Protein AF-A0AAV0TS09-F1 (afdb_monomer_lite)

Radius of gyration: 18.44 Å; chains: 1; bounding box: 35×31×62 Å

Foldseek 3Di:
DPPPQDDADFQFWWFFQAPQQKTFIWTFHDDPDPQKTWIDTDAPDDVRIDIDGSPDPRIGHPPPFKWWAWKFFDDPPAAGATWIWIDIHGRDPSSVVVVVVDQWTKIFRQLDPDPVPTDIDIGGPVRIGHCPPVVVVSVVRRVVVVVVVDDPVVVVSRVNSVVSVVVPPRPPPPDPPDPPDPDDDD

Secondary structure (DSSP, 8-state):
----PPP--TT-EEEEE-TTSBEEEEEEEE--SSSEEEEEETTT-GGG-EEEETT-TTEEETTSSEEEEEEEEE-SSS-EEEEEEEEE-BSSHHHHHHHHH--EEEEE---SSSGGGS-EEEEEGGGEEETTTTHHHHHHHHHHHHHHS--HHHHHHHHHHHHHHHH--S----SSSS-S------

pLDDT: mean 84.69, std 17.87, range [30.27, 98.31]

Sequence (186 aa):
MNVEVPALYVGDWLDVIDSDGIWNVAQVLKLPTAETVIITYDCWGDAYNEELRRDSDRIAPYHTHTWAVKCWAKMATWPWWPALLTIRSPGTSIGAQNLRLEENLLVDFLDKAEFPKRFRCWVKKSNIVPYQSDKVTKIRQTKSKMKRYQGDARSKQLAFAIELLTICDGQEKFSQVCTRDFTGAV

InterPro domains:
  IPR000313 PWWP domain [PF00855] (71-148)
  IPR000313 PWWP domain [PS50812] (72-134)

Organism: NCBI:txid86335

Structure (mmCIF, N/CA/C/O backbone):
data_AF-A0AAV0TS09-F1
#
_entry.id   AF-A0AAV0TS09-F1
#
loop_
_atom_site.group_PDB
_atom_site.id
_atom_site.type_symbol
_atom_site.label_atom_id
_atom_site.label_alt_id
_atom_site.label_comp_id
_atom_site.label_asym_id
_atom_site.label_entity_id
_atom_site.label_seq_id
_atom_site.pdbx_PDB_ins_code
_atom_site.Cartn_x
_atom_site.Cartn_y
_atom_site.Cartn_z
_atom_site.occupancy
_atom_site.B_iso_or_equiv
_atom_site.auth_seq_id
_atom_site.auth_comp_id
_atom_site.auth_asym_id
_atom_site.auth_atom_id
_atom_site.pdbx_PDB_model_num
ATOM 1 N N . MET A 1 1 ? -8.818 -0.820 33.669 1.00 37.66 1 MET A N 1
ATOM 2 C CA . MET A 1 1 ? -7.496 -0.379 33.185 1.00 37.66 1 MET A CA 1
ATOM 3 C C . MET A 1 1 ? -7.765 0.584 32.046 1.00 37.66 1 MET A C 1
ATOM 5 O O . MET A 1 1 ? -8.387 0.162 31.082 1.00 37.66 1 MET A O 1
ATOM 9 N N . ASN A 1 2 ? -7.427 1.867 32.198 1.00 42.75 2 ASN A N 1
ATOM 10 C CA . ASN A 1 2 ? -7.501 2.811 31.083 1.00 42.75 2 ASN A CA 1
ATOM 11 C C . ASN A 1 2 ? -6.361 2.449 30.136 1.00 42.75 2 ASN A C 1
ATOM 13 O O . ASN A 1 2 ? -5.203 2.684 30.468 1.00 42.75 2 ASN A O 1
ATOM 17 N N . VAL A 1 3 ? -6.683 1.802 29.019 1.00 52.47 3 VAL A N 1
ATOM 18 C CA . VAL A 1 3 ? -5.730 1.642 27.923 1.00 52.47 3 VAL A CA 1
ATOM 19 C C . VAL A 1 3 ? -5.514 3.047 27.377 1.00 52.47 3 VAL A C 1
ATOM 21 O O . VAL A 1 3 ? -6.452 3.674 26.886 1.00 52.47 3 VAL A O 1
ATOM 24 N N . GLU A 1 4 ? -4.321 3.589 27.584 1.00 57.50 4 GLU A N 1
ATOM 25 C CA . GLU A 1 4 ? -3.968 4.915 27.102 1.00 57.50 4 GLU A CA 1
ATOM 26 C C . GLU A 1 4 ? -3.988 4.872 25.570 1.00 57.50 4 GLU A C 1
ATOM 28 O O . GLU A 1 4 ? -3.217 4.148 24.941 1.00 57.50 4 GLU A O 1
ATOM 33 N N . VAL A 1 5 ? -4.956 5.567 24.971 1.00 62.25 5 VAL A N 1
ATOM 34 C CA . VAL A 1 5 ? -5.120 5.613 23.517 1.00 62.25 5 VAL A CA 1
ATOM 35 C C . VAL A 1 5 ? -3.879 6.289 22.926 1.00 62.25 5 VAL A C 1
ATOM 37 O O . VAL A 1 5 ? -3.576 7.414 23.339 1.00 62.25 5 VAL A O 1
ATOM 40 N N . PRO A 1 6 ? -3.165 5.663 21.969 1.00 66.81 6 PRO A N 1
ATOM 41 C CA . PRO A 1 6 ? -1.963 6.248 21.391 1.00 66.81 6 PRO A CA 1
ATOM 42 C C . PRO A 1 6 ? -2.214 7.672 20.884 1.00 66.81 6 PRO A C 1
ATOM 44 O O . PRO A 1 6 ? -3.237 7.965 20.248 1.00 66.81 6 PRO A O 1
ATOM 47 N N . ALA A 1 7 ? -1.285 8.581 21.180 1.00 84.50 7 ALA A N 1
ATOM 48 C CA . ALA A 1 7 ? -1.328 9.930 20.636 1.00 84.50 7 ALA A CA 1
ATOM 49 C C . ALA A 1 7 ? -1.199 9.854 19.106 1.00 84.50 7 ALA A C 1
ATOM 51 O O . ALA A 1 7 ? -0.218 9.320 18.601 1.00 84.50 7 ALA A O 1
ATOM 52 N N . LEU A 1 8 ? -2.203 10.369 18.395 1.00 91.44 8 LEU A N 1
ATOM 53 C CA . LEU A 1 8 ? -2.221 10.472 16.938 1.00 91.44 8 LEU A CA 1
ATOM 54 C C . LEU A 1 8 ? -2.087 11.941 16.546 1.00 91.44 8 LEU A C 1
ATOM 56 O O . LEU A 1 8 ? -2.654 12.814 17.209 1.00 91.44 8 LEU A O 1
ATOM 60 N N . TYR A 1 9 ? -1.401 12.194 15.440 1.00 94.38 9 TYR A N 1
ATOM 61 C CA . TYR A 1 9 ? -1.236 13.499 14.818 1.00 94.38 9 TYR A CA 1
ATOM 62 C C . TYR A 1 9 ? -1.657 13.449 13.353 1.00 94.38 9 TYR A C 1
ATOM 64 O O . TYR A 1 9 ? -1.579 12.419 12.687 1.00 94.38 9 TYR A O 1
ATOM 72 N N . VAL A 1 10 ? -2.101 14.591 12.827 1.00 95.94 10 VAL A N 1
ATOM 73 C CA . VAL A 1 10 ? -2.382 14.721 11.393 1.00 95.94 10 VAL A CA 1
ATOM 74 C C . VAL A 1 10 ? -1.114 14.428 10.595 1.00 95.94 10 VAL A C 1
ATOM 76 O O . VAL A 1 10 ? -0.069 15.027 10.843 1.00 95.94 10 VAL A O 1
ATOM 79 N N . GLY A 1 11 ? -1.229 13.526 9.622 1.00 94.25 11 GLY A N 1
ATOM 80 C CA . GLY A 1 11 ? -0.117 13.042 8.811 1.00 94.25 11 GLY A CA 1
ATOM 81 C C . GLY A 1 11 ? 0.509 11.731 9.296 1.00 94.25 11 GLY A C 1
ATOM 82 O O . GLY A 1 11 ? 1.319 11.168 8.555 1.00 94.25 11 GLY A O 1
ATOM 83 N N . ASP A 1 12 ? 0.130 11.218 10.469 1.00 93.62 12 ASP A N 1
ATOM 84 C CA . ASP A 1 12 ? 0.606 9.917 10.941 1.00 93.62 12 ASP A CA 1
ATOM 85 C C . ASP A 1 12 ? 0.104 8.794 10.036 1.00 93.62 12 ASP A C 1
ATOM 87 O O . ASP A 1 12 ? -1.053 8.785 9.615 1.00 93.62 12 ASP A O 1
ATOM 91 N N . TRP A 1 13 ? 0.983 7.839 9.748 1.00 94.75 13 TRP A N 1
ATOM 92 C CA . TRP A 1 13 ? 0.625 6.620 9.032 1.00 94.75 13 TRP A CA 1
ATOM 93 C C . TRP A 1 13 ? 0.134 5.567 10.016 1.00 94.75 13 TRP A C 1
ATOM 95 O O . TRP A 1 13 ? 0.635 5.477 11.138 1.00 94.75 13 TRP A O 1
ATOM 105 N N . LEU A 1 14 ? -0.828 4.760 9.579 1.00 96.00 14 LEU A N 1
ATOM 106 C CA . LEU A 1 14 ? -1.482 3.717 10.361 1.00 96.00 14 LEU A CA 1
ATOM 107 C C . LEU A 1 14 ? -1.757 2.498 9.482 1.00 96.00 14 LEU A C 1
ATOM 109 O O . LEU A 1 14 ? -1.855 2.613 8.258 1.00 96.00 14 LEU A O 1
ATOM 113 N N . ASP A 1 15 ? -1.950 1.353 10.129 1.00 97.25 15 ASP A N 1
ATOM 114 C CA . ASP A 1 15 ? -2.635 0.221 9.517 1.00 97.25 15 ASP A CA 1
ATOM 115 C C . ASP A 1 15 ? -4.092 0.229 9.991 1.00 97.25 15 ASP A C 1
ATOM 117 O O . ASP A 1 15 ? -4.355 0.336 11.190 1.00 97.25 15 ASP A O 1
ATOM 121 N N . VAL A 1 16 ? -5.042 0.151 9.057 1.00 98.31 16 VAL A N 1
ATOM 122 C CA . VAL A 1 16 ? -6.481 0.231 9.346 1.00 98.31 16 VAL A CA 1
ATOM 123 C C . VAL A 1 16 ? -7.252 -0.878 8.629 1.00 98.31 16 VAL A C 1
ATOM 125 O O . VAL A 1 16 ? -7.075 -1.075 7.427 1.00 98.31 16 VAL A O 1
ATOM 128 N N . ILE A 1 17 ? -8.108 -1.605 9.354 1.00 98.25 17 ILE A N 1
ATOM 129 C CA . ILE A 1 17 ? -9.037 -2.583 8.763 1.00 98.25 17 ILE A CA 1
ATOM 130 C C . ILE A 1 17 ? -10.146 -1.843 8.009 1.00 98.25 17 ILE A C 1
ATOM 132 O O . ILE A 1 17 ? -10.838 -1.034 8.622 1.00 98.25 17 ILE A O 1
ATOM 136 N N . ASP A 1 18 ? -10.369 -2.163 6.734 1.00 97.38 18 ASP A N 1
ATOM 137 C CA . ASP A 1 18 ? -11.499 -1.659 5.934 1.00 97.38 18 ASP A CA 1
ATOM 138 C C . ASP A 1 18 ? -12.815 -2.433 6.180 1.00 97.38 18 ASP A C 1
ATOM 140 O O . ASP A 1 18 ? -12.877 -3.381 6.967 1.00 97.38 18 ASP A O 1
ATOM 144 N N . SER A 1 19 ? -13.894 -2.054 5.489 1.00 95.62 19 SER A N 1
ATOM 145 C CA . SER A 1 19 ? -15.185 -2.756 5.580 1.00 95.62 19 SER A CA 1
ATOM 146 C C . SER A 1 19 ? -15.148 -4.201 5.070 1.00 95.62 19 SER A C 1
ATOM 148 O O . SER A 1 19 ? -16.010 -4.997 5.438 1.00 95.62 19 SER A O 1
ATOM 150 N N . ASP A 1 20 ? -14.154 -4.549 4.252 1.00 96.56 20 ASP A N 1
ATOM 151 C CA . ASP A 1 20 ? -13.951 -5.899 3.727 1.00 96.56 20 ASP A CA 1
ATOM 152 C C . ASP A 1 20 ? -13.131 -6.776 4.681 1.00 96.56 20 ASP A C 1
ATOM 154 O O . ASP A 1 20 ? -12.937 -7.966 4.417 1.00 96.56 20 ASP A O 1
ATOM 158 N N . GLY A 1 21 ? -12.686 -6.226 5.815 1.00 97.56 21 GLY A N 1
ATOM 159 C CA . GLY A 1 21 ? -11.935 -6.935 6.841 1.00 97.56 21 GLY A CA 1
ATOM 160 C C . GLY A 1 21 ? -10.445 -7.074 6.530 1.00 97.56 21 GLY A C 1
ATOM 161 O O . GLY A 1 21 ? -9.805 -7.986 7.062 1.00 97.56 21 GLY A O 1
ATOM 162 N N . ILE A 1 22 ? -9.889 -6.233 5.657 1.00 98.19 22 ILE A N 1
ATOM 163 C CA . ILE A 1 22 ? -8.486 -6.274 5.226 1.00 98.19 22 ILE A CA 1
ATOM 164 C C . ILE A 1 22 ? -7.720 -5.117 5.870 1.00 98.19 22 ILE A C 1
ATOM 166 O O . ILE A 1 22 ? -8.198 -3.987 5.886 1.00 98.19 22 ILE A O 1
ATOM 170 N N . TRP A 1 23 ? -6.513 -5.382 6.377 1.00 98.31 23 TRP A N 1
ATOM 171 C CA . TRP A 1 23 ? -5.619 -4.323 6.844 1.00 98.31 23 TRP A CA 1
ATOM 172 C C . TRP A 1 23 ? -5.031 -3.544 5.669 1.00 98.31 23 TRP A C 1
ATOM 174 O O . TRP A 1 23 ? -4.424 -4.121 4.764 1.00 98.31 23 TRP A O 1
ATOM 184 N N . ASN A 1 24 ? -5.159 -2.224 5.711 1.00 98.06 24 ASN A N 1
ATOM 185 C CA . ASN A 1 24 ? -4.675 -1.306 4.692 1.00 98.06 24 ASN A CA 1
ATOM 186 C C . ASN A 1 24 ? -3.803 -0.219 5.302 1.00 98.06 24 ASN A C 1
ATOM 188 O O . ASN A 1 24 ? -3.982 0.162 6.453 1.00 98.06 24 ASN A O 1
ATOM 192 N N . VAL A 1 25 ? -2.903 0.323 4.488 1.00 96.31 25 VAL A N 1
ATOM 193 C CA . VAL A 1 25 ? -2.173 1.534 4.848 1.00 96.31 25 VAL A CA 1
ATOM 194 C C . VAL A 1 25 ? -3.137 2.717 4.789 1.00 96.31 25 VAL A C 1
ATOM 196 O O . VAL A 1 25 ? -3.845 2.897 3.793 1.00 96.31 25 VAL A O 1
ATOM 199 N N . ALA A 1 26 ? -3.140 3.538 5.831 1.00 97.12 26 ALA A N 1
ATOM 200 C CA . ALA A 1 26 ? -3.906 4.772 5.894 1.00 97.12 26 ALA A CA 1
ATOM 201 C C . ALA A 1 26 ? -3.085 5.899 6.528 1.00 97.12 26 ALA A C 1
ATOM 203 O O . ALA A 1 26 ? -2.070 5.658 7.183 1.00 97.12 26 ALA A O 1
ATOM 204 N N . GLN A 1 27 ? -3.539 7.134 6.345 1.00 96.50 27 GLN A N 1
ATOM 205 C CA . GLN A 1 27 ? -2.961 8.310 6.982 1.00 96.50 27 GLN A CA 1
ATOM 206 C C . GLN A 1 27 ? -4.025 9.067 7.774 1.00 96.50 27 GLN A C 1
ATOM 208 O O . GLN A 1 27 ? -5.161 9.218 7.319 1.00 96.50 27 GLN A O 1
ATOM 213 N N . VAL A 1 28 ? -3.656 9.576 8.948 1.00 97.56 28 VAL A N 1
ATOM 214 C CA . VAL A 1 28 ? -4.493 10.482 9.734 1.00 97.56 28 VAL A CA 1
ATOM 215 C C . VAL A 1 28 ? -4.700 11.767 8.944 1.00 97.56 28 VAL A C 1
ATOM 217 O O . VAL A 1 28 ? -3.780 12.563 8.757 1.00 97.56 28 VAL A O 1
ATOM 220 N N . LEU A 1 29 ? -5.935 11.986 8.509 1.00 97.75 29 LEU A N 1
ATOM 221 C CA . LEU A 1 29 ? -6.334 13.172 7.768 1.00 97.75 29 LEU A CA 1
ATOM 222 C C . LEU A 1 29 ? -6.713 14.307 8.723 1.00 97.75 29 L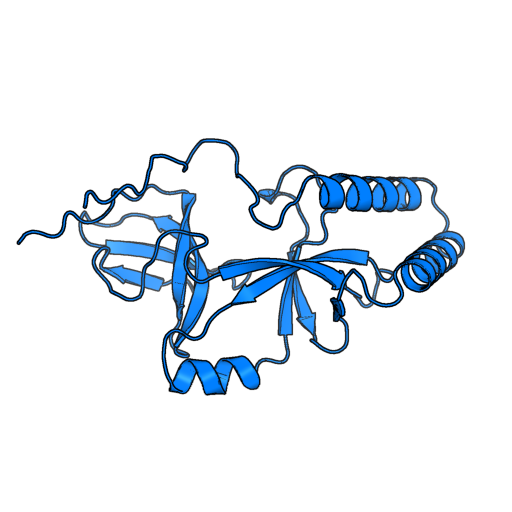EU A C 1
ATOM 224 O O . LEU A 1 29 ? -6.288 15.446 8.531 1.00 97.75 29 LEU A O 1
ATOM 228 N N . LYS A 1 30 ? -7.531 14.014 9.744 1.00 97.88 30 LYS A N 1
ATOM 229 C CA . LYS A 1 30 ? -8.018 14.987 10.739 1.00 97.88 30 LYS A CA 1
ATOM 230 C C . LYS A 1 30 ? -8.284 14.318 12.086 1.00 97.88 30 LYS A C 1
ATOM 232 O O . LYS A 1 30 ? -8.534 13.120 12.155 1.00 97.88 30 LYS A O 1
ATOM 237 N N . LEU A 1 31 ? -8.310 15.130 13.138 1.00 96.62 31 LEU A N 1
ATOM 238 C CA . LEU A 1 31 ? -8.681 14.739 14.501 1.00 96.62 31 LEU A CA 1
ATOM 239 C C . LEU A 1 31 ? -9.847 15.632 14.955 1.00 96.62 31 LEU A C 1
ATOM 241 O O . LEU A 1 31 ? -9.599 16.708 15.503 1.00 96.62 31 LEU A O 1
ATOM 245 N N . PRO A 1 32 ? -11.106 15.273 14.635 1.00 95.12 32 PRO A N 1
ATOM 246 C CA . PRO A 1 32 ? -12.263 16.121 14.927 1.00 95.12 32 PRO A CA 1
ATOM 247 C C . PRO A 1 32 ? -12.512 16.290 16.429 1.00 95.12 32 PRO A C 1
ATOM 249 O O . PRO A 1 32 ? -12.843 17.387 16.876 1.00 95.12 32 PRO A O 1
ATOM 252 N N . THR A 1 33 ? -12.338 15.212 17.200 1.00 93.69 33 THR A N 1
ATOM 253 C CA . THR A 1 33 ? -12.459 15.202 18.665 1.00 93.69 33 THR A CA 1
ATOM 254 C C . THR A 1 33 ? -11.271 14.482 19.306 1.00 93.69 33 THR A C 1
ATOM 256 O O . THR A 1 33 ? -10.396 13.956 18.617 1.00 93.69 33 THR A O 1
ATOM 259 N N . ALA A 1 34 ? -11.224 14.443 20.641 1.00 90.06 34 ALA A N 1
ATOM 260 C CA . ALA A 1 34 ? -10.184 13.709 21.356 1.00 90.06 34 ALA A CA 1
ATOM 261 C C . ALA A 1 34 ? -10.304 12.181 21.177 1.00 90.06 34 ALA A C 1
ATOM 263 O O . ALA A 1 34 ? -9.304 11.480 21.318 1.00 90.06 34 ALA A O 1
ATOM 264 N N . GLU A 1 35 ? -11.487 11.679 20.820 1.00 93.19 35 GLU A N 1
ATOM 265 C CA . GLU A 1 35 ? -11.845 10.259 20.719 1.00 93.19 35 GLU A CA 1
ATOM 266 C C . GLU A 1 35 ? -11.961 9.759 19.276 1.00 93.19 35 GLU A C 1
ATOM 268 O O . GLU A 1 35 ? -12.010 8.549 19.061 1.00 93.19 35 GLU A O 1
ATOM 273 N N . THR A 1 36 ? -12.020 10.656 18.291 1.00 95.94 36 THR A N 1
ATOM 274 C CA . THR A 1 36 ? -12.260 10.314 16.882 1.00 95.94 36 THR A CA 1
ATOM 275 C C . THR A 1 36 ? -11.090 10.707 15.992 1.00 95.94 36 THR A C 1
ATOM 277 O O . THR A 1 36 ? -10.330 11.634 16.276 1.00 95.94 36 THR A O 1
ATOM 280 N N . VAL A 1 37 ? -10.932 9.974 14.897 1.00 97.44 37 VAL A N 1
ATOM 281 C CA . VAL A 1 37 ? -9.933 10.228 13.866 1.00 97.44 37 VAL A CA 1
ATOM 282 C C . VAL A 1 37 ? -10.565 10.025 12.501 1.00 97.44 37 VAL A C 1
ATOM 284 O O . VAL A 1 37 ? -11.266 9.044 12.282 1.00 97.44 37 VAL A O 1
ATOM 287 N N . ILE A 1 38 ? -10.307 10.948 11.580 1.00 98.25 38 ILE A N 1
ATOM 288 C CA . ILE A 1 38 ? -10.624 10.759 10.166 1.00 98.25 38 ILE A CA 1
ATOM 289 C C . ILE A 1 38 ? -9.346 10.310 9.479 1.00 98.25 38 ILE A C 1
ATOM 291 O O . ILE A 1 38 ? -8.333 11.012 9.550 1.00 98.25 38 ILE A O 1
ATOM 295 N N . ILE A 1 39 ? -9.402 9.167 8.806 1.00 98.31 39 ILE A N 1
ATOM 296 C CA . ILE A 1 39 ? -8.297 8.619 8.022 1.00 98.31 39 ILE A CA 1
ATOM 297 C C . ILE A 1 39 ? -8.580 8.722 6.526 1.00 98.31 39 ILE A C 1
ATOM 299 O O . ILE A 1 39 ? -9.725 8.864 6.094 1.00 98.31 39 ILE A O 1
ATOM 303 N N . THR A 1 40 ? -7.516 8.646 5.736 1.00 98.06 40 THR A N 1
ATOM 304 C CA . THR A 1 40 ? -7.579 8.433 4.291 1.00 98.06 40 THR A CA 1
ATOM 305 C C . THR A 1 40 ? -6.767 7.195 3.931 1.00 98.06 40 THR A C 1
ATOM 307 O O . THR A 1 40 ? -5.623 7.056 4.370 1.00 98.06 40 THR A O 1
ATOM 310 N N . TYR A 1 41 ? -7.364 6.266 3.183 1.00 97.56 41 TYR A N 1
ATOM 311 C CA . TYR A 1 41 ? -6.673 5.056 2.739 1.00 97.56 41 TYR A CA 1
ATOM 312 C C . TYR A 1 41 ? -5.712 5.366 1.591 1.00 97.56 41 TYR A C 1
ATOM 314 O O . TYR A 1 41 ? -6.025 6.103 0.648 1.00 97.56 41 TYR A O 1
ATOM 322 N N . ASP A 1 42 ? -4.532 4.761 1.651 1.00 95.06 42 ASP A N 1
ATOM 323 C CA . ASP A 1 42 ? -3.433 5.075 0.752 1.00 95.06 42 ASP A CA 1
ATOM 324 C C . ASP A 1 42 ? -3.744 4.730 -0.711 1.00 95.06 42 ASP A C 1
ATOM 326 O O . ASP A 1 42 ? -3.855 3.562 -1.080 1.00 95.06 42 ASP A O 1
ATOM 330 N N . CYS A 1 43 ? -3.863 5.755 -1.561 1.00 94.88 43 CYS A N 1
ATOM 331 C CA . CYS A 1 43 ? -4.233 5.640 -2.978 1.00 94.88 43 CYS A CA 1
ATOM 332 C C . CYS A 1 43 ? -5.668 5.132 -3.257 1.00 94.88 43 CYS A C 1
ATOM 334 O O . CYS A 1 43 ? -5.909 4.587 -4.337 1.00 94.88 43 CYS A O 1
ATOM 336 N N . TRP A 1 44 ? -6.626 5.320 -2.340 1.00 95.06 44 TRP A N 1
ATOM 337 C CA . TRP A 1 44 ? -8.051 4.996 -2.578 1.00 95.06 44 TRP A CA 1
ATOM 338 C C . TRP A 1 44 ? -8.859 6.220 -3.032 1.00 95.06 44 TRP A C 1
ATOM 340 O O . TRP A 1 44 ? -9.846 6.087 -3.754 1.00 95.06 44 TRP A O 1
ATOM 350 N N . GLY A 1 45 ? -8.398 7.421 -2.673 1.00 93.75 45 GLY A N 1
ATOM 351 C CA . GLY A 1 45 ? -9.093 8.680 -2.929 1.00 93.75 45 GLY A CA 1
ATOM 352 C C . GLY A 1 45 ? -10.123 9.018 -1.848 1.00 93.75 45 GLY A C 1
ATOM 353 O O . GLY A 1 45 ? -10.537 8.169 -1.061 1.00 93.75 45 GLY A O 1
ATOM 354 N N . ASP A 1 46 ? -10.554 10.279 -1.831 1.00 96.00 46 ASP A N 1
ATOM 355 C CA . ASP A 1 46 ? -11.272 10.859 -0.686 1.00 96.00 46 ASP A CA 1
ATOM 356 C C . ASP A 1 46 ? -12.664 10.266 -0.425 1.00 96.00 46 ASP A C 1
ATOM 358 O O . ASP A 1 46 ? -13.194 10.397 0.676 1.00 96.00 46 ASP A O 1
ATOM 362 N N . ALA A 1 47 ? -13.260 9.597 -1.417 1.00 96.81 47 ALA A N 1
ATOM 363 C CA . ALA A 1 47 ? -14.561 8.941 -1.276 1.00 96.81 47 ALA A CA 1
ATOM 364 C C . ALA A 1 47 ? -14.552 7.787 -0.256 1.00 96.81 47 ALA A C 1
ATOM 366 O O . ALA A 1 47 ? -15.617 7.377 0.198 1.00 96.81 47 ALA A O 1
ATOM 367 N N . TYR A 1 48 ? -13.366 7.284 0.099 1.00 96.81 48 TYR A N 1
ATOM 368 C CA . TYR A 1 48 ? -13.171 6.202 1.065 1.00 96.81 48 TYR A CA 1
ATOM 369 C C . TYR A 1 48 ? -12.651 6.697 2.418 1.00 96.81 48 TYR A C 1
ATOM 371 O O . TYR A 1 48 ? -12.280 5.885 3.260 1.00 96.81 48 TYR A O 1
ATOM 379 N N . ASN A 1 49 ? -12.586 8.014 2.636 1.00 98.19 49 ASN A N 1
ATOM 380 C CA . ASN A 1 49 ? -12.209 8.547 3.940 1.00 98.19 49 ASN A CA 1
ATOM 381 C C . ASN A 1 49 ? -13.211 8.081 5.000 1.00 98.19 49 ASN A C 1
ATOM 383 O O . ASN A 1 49 ? -14.420 8.072 4.769 1.00 98.19 49 ASN A O 1
ATOM 387 N N . GLU A 1 50 ? -12.700 7.722 6.171 1.00 97.56 50 GLU A N 1
ATOM 388 C CA . GLU A 1 50 ? -13.495 7.091 7.219 1.00 97.56 50 GLU A CA 1
ATOM 389 C C . GLU A 1 50 ? -13.226 7.756 8.565 1.00 97.56 50 GLU A C 1
ATOM 391 O O . GLU A 1 50 ? -12.081 8.066 8.894 1.00 97.56 50 GLU A O 1
ATOM 396 N N . GLU A 1 51 ? -14.287 7.976 9.341 1.00 97.94 51 GLU A N 1
ATOM 397 C CA . GLU A 1 51 ? -14.190 8.406 10.733 1.00 97.94 51 GLU A CA 1
ATOM 398 C C . GLU A 1 51 ? -14.268 7.186 11.654 1.00 97.94 51 GLU A C 1
ATOM 400 O O . GLU A 1 51 ? -15.225 6.413 11.611 1.00 97.94 51 GLU A O 1
ATOM 405 N N . LEU A 1 52 ? -13.252 7.019 12.495 1.00 97.12 52 LEU A N 1
ATOM 406 C CA . LEU A 1 52 ? -13.111 5.910 13.428 1.00 97.12 52 LEU A CA 1
ATOM 407 C C . LEU A 1 52 ? -12.924 6.433 14.846 1.00 97.12 52 LEU A C 1
ATOM 409 O O . LEU A 1 52 ? -12.394 7.524 15.070 1.00 97.12 52 LEU A O 1
ATOM 413 N N . ARG A 1 53 ? -13.291 5.610 15.829 1.00 95.88 53 ARG A N 1
ATOM 414 C CA . ARG A 1 53 ? -12.832 5.832 17.199 1.00 95.88 53 ARG A CA 1
ATOM 415 C C . ARG A 1 53 ? -11.340 5.535 17.288 1.00 95.88 53 ARG A C 1
ATOM 417 O O . ARG A 1 53 ? -10.876 4.529 16.759 1.00 95.88 53 ARG A O 1
ATOM 424 N N . ARG A 1 54 ? -10.600 6.372 18.009 1.00 93.56 54 ARG A N 1
ATOM 425 C CA . ARG A 1 54 ? -9.151 6.219 18.208 1.00 93.56 54 ARG A CA 1
ATOM 426 C C . ARG A 1 54 ? -8.775 4.976 19.017 1.00 93.56 54 ARG A C 1
ATOM 428 O O . ARG A 1 54 ? -7.647 4.518 18.905 1.00 93.56 54 ARG A O 1
ATOM 435 N N . ASP A 1 55 ? -9.703 4.443 19.810 1.00 91.31 55 ASP A N 1
ATOM 436 C CA . ASP A 1 55 ? -9.557 3.188 20.557 1.00 91.31 55 ASP A CA 1
ATOM 437 C C . ASP A 1 55 ? -10.113 1.964 19.806 1.00 91.31 55 ASP A C 1
ATOM 439 O O . ASP A 1 55 ? -10.245 0.892 20.393 1.00 91.31 55 ASP A O 1
ATOM 443 N N . SER A 1 56 ? -10.463 2.108 18.522 1.00 94.69 56 SER A N 1
ATOM 444 C CA . SER A 1 56 ? -10.948 0.990 17.716 1.00 94.69 56 SER A CA 1
ATOM 445 C C . SER A 1 56 ? -9.851 -0.052 17.506 1.00 94.69 56 SER A C 1
ATOM 447 O O . SER A 1 56 ? -8.732 0.263 17.110 1.00 94.69 56 SER A O 1
ATOM 449 N N . ASP A 1 57 ? -10.231 -1.316 17.660 1.00 94.81 57 ASP A N 1
ATOM 450 C CA . ASP A 1 57 ? -9.463 -2.504 17.278 1.00 94.81 57 ASP A CA 1
ATOM 451 C C . ASP A 1 57 ? -9.129 -2.583 15.777 1.00 94.81 57 ASP A C 1
ATOM 453 O O . ASP A 1 57 ? -8.269 -3.362 15.370 1.00 94.81 57 ASP A O 1
ATOM 457 N N . ARG A 1 58 ? -9.780 -1.758 14.950 1.00 97.00 58 ARG A N 1
ATOM 458 C CA . ARG A 1 58 ? -9.479 -1.601 13.525 1.00 97.00 58 ARG A CA 1
ATOM 459 C C . ARG A 1 58 ? -8.253 -0.742 13.261 1.00 97.00 58 ARG A C 1
ATOM 461 O O . ARG A 1 58 ? -7.872 -0.655 12.102 1.00 97.00 58 ARG A O 1
ATOM 468 N N . ILE A 1 59 ? -7.674 -0.087 14.268 1.00 96.69 59 ILE A N 1
ATOM 469 C CA . ILE A 1 59 ? -6.496 0.771 14.120 1.00 96.69 59 ILE A CA 1
ATOM 470 C C . ILE A 1 59 ? -5.297 0.091 14.771 1.00 96.69 59 ILE A C 1
ATOM 472 O O . ILE A 1 59 ? -5.340 -0.303 15.935 1.00 96.69 59 ILE A O 1
ATOM 476 N N . ALA A 1 60 ? -4.199 0.014 14.030 1.00 95.38 60 ALA A N 1
ATOM 477 C CA . ALA A 1 60 ? -2.916 -0.453 14.522 1.00 95.38 60 ALA A CA 1
ATOM 478 C C . ALA A 1 60 ? -1.797 0.524 14.127 1.00 95.38 60 ALA A C 1
ATOM 480 O O . ALA A 1 60 ? -1.931 1.276 13.152 1.00 95.38 60 ALA A O 1
ATOM 481 N N . PRO A 1 61 ? -0.667 0.514 14.857 1.00 93.88 61 PRO A N 1
ATOM 482 C CA . PRO A 1 61 ? 0.534 1.216 14.428 1.00 93.88 61 PRO A CA 1
ATOM 483 C C . PRO A 1 61 ? 0.923 0.799 13.010 1.00 93.88 61 PRO A C 1
ATOM 485 O O . PRO A 1 61 ? 0.804 -0.372 12.643 1.00 93.88 61 PRO A O 1
ATOM 488 N N . TYR A 1 62 ? 1.412 1.746 12.219 1.00 92.38 62 TYR A N 1
ATOM 489 C CA . TYR A 1 62 ? 1.908 1.459 10.878 1.00 92.38 62 TYR A CA 1
ATOM 490 C C . TYR A 1 62 ? 2.984 0.365 10.879 1.00 92.38 62 TYR A C 1
ATOM 492 O O . TYR A 1 62 ? 3.824 0.313 11.778 1.00 92.38 62 TYR A O 1
ATOM 500 N N . HIS A 1 63 ? 2.962 -0.486 9.850 1.00 91.12 63 HIS A N 1
ATOM 501 C CA . HIS A 1 63 ? 3.833 -1.661 9.690 1.00 91.12 63 HIS A CA 1
ATOM 502 C C . HIS A 1 63 ? 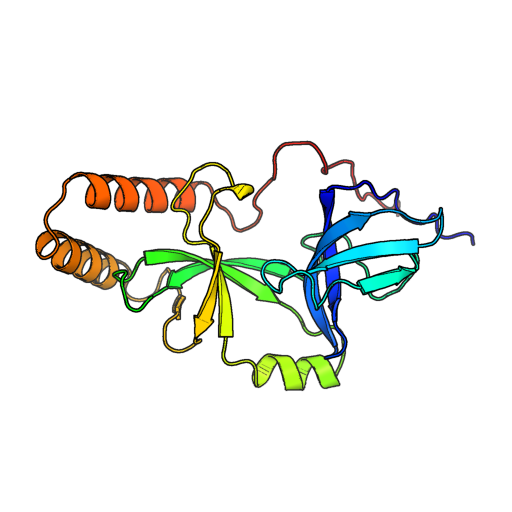3.592 -2.810 10.678 1.00 91.12 63 HIS A C 1
ATOM 504 O O . HIS A 1 63 ? 4.415 -3.720 10.794 1.00 91.12 63 HIS A O 1
ATOM 510 N N . THR A 1 64 ? 2.445 -2.821 11.355 1.00 94.06 64 THR A N 1
ATOM 511 C CA . THR A 1 64 ? 2.032 -3.955 12.200 1.00 94.06 64 THR A CA 1
ATOM 512 C C . THR A 1 64 ? 1.423 -5.078 11.358 1.00 94.06 64 THR A C 1
ATOM 514 O O . THR A 1 64 ? 1.668 -6.262 11.590 1.00 94.06 64 THR A O 1
ATOM 517 N N . HIS A 1 65 ? 0.633 -4.703 10.356 1.00 96.12 65 HIS A N 1
ATOM 518 C CA . HIS A 1 65 ? -0.189 -5.582 9.531 1.00 96.12 65 HIS A CA 1
ATOM 519 C C . HIS A 1 65 ? 0.027 -5.389 8.028 1.00 96.12 65 HIS A C 1
ATOM 521 O O . HIS A 1 65 ? -0.425 -6.227 7.236 1.00 96.12 65 HIS A O 1
ATOM 527 N N . THR A 1 66 ? 0.725 -4.327 7.631 1.00 95.00 66 THR A N 1
ATOM 528 C CA . THR A 1 66 ? 1.164 -4.089 6.256 1.00 95.00 66 THR A CA 1
ATOM 529 C C . THR A 1 66 ? 2.685 -3.987 6.173 1.00 95.00 66 THR A C 1
ATOM 531 O O . THR A 1 66 ? 3.350 -3.640 7.140 1.00 95.00 66 THR A O 1
ATOM 534 N N . TRP A 1 67 ? 3.278 -4.337 5.034 1.00 93.06 67 TRP A N 1
ATOM 535 C CA . TRP A 1 67 ? 4.718 -4.148 4.812 1.00 93.06 67 TRP A CA 1
ATOM 536 C C . TRP A 1 67 ? 5.040 -4.093 3.324 1.00 93.06 67 TRP A C 1
ATOM 538 O O . TRP A 1 67 ? 4.266 -4.561 2.491 1.00 93.06 67 TRP A O 1
ATOM 548 N N . ALA A 1 68 ? 6.200 -3.548 2.967 1.00 92.00 68 ALA A N 1
ATOM 549 C CA . ALA A 1 68 ? 6.625 -3.461 1.576 1.00 92.00 68 ALA A CA 1
ATOM 550 C C . ALA A 1 68 ? 7.566 -4.614 1.196 1.00 92.00 68 ALA A C 1
ATOM 552 O O . ALA A 1 68 ? 8.488 -4.961 1.934 1.00 92.00 68 ALA A O 1
ATOM 553 N N . VAL A 1 69 ? 7.390 -5.179 -0.000 1.00 91.88 69 VAL A N 1
ATOM 554 C CA . VAL A 1 69 ? 8.322 -6.156 -0.584 1.00 91.88 69 VAL A CA 1
ATOM 555 C C . VAL A 1 69 ? 8.781 -5.726 -1.968 1.00 91.88 69 VAL A C 1
ATOM 557 O O . VAL A 1 69 ? 8.040 -5.128 -2.743 1.00 91.88 69 VAL A O 1
ATOM 560 N N . LYS A 1 70 ? 10.020 -6.069 -2.320 1.00 91.94 70 LYS A N 1
ATOM 561 C CA . LYS A 1 70 ? 10.579 -5.751 -3.639 1.00 91.94 70 LYS A CA 1
ATOM 562 C C . LYS A 1 70 ? 9.882 -6.579 -4.716 1.00 91.94 70 LYS A C 1
ATOM 564 O O . LYS A 1 70 ? 9.815 -7.809 -4.622 1.00 91.94 70 LYS A O 1
ATOM 569 N N . CYS A 1 71 ? 9.466 -5.932 -5.797 1.00 93.00 71 CYS A N 1
ATOM 570 C CA . CYS A 1 71 ? 8.887 -6.598 -6.957 1.00 93.00 71 CYS A CA 1
ATOM 571 C C . CYS A 1 71 ? 9.389 -6.007 -8.282 1.00 93.00 71 CYS A C 1
ATOM 573 O O . CYS A 1 71 ? 10.062 -4.976 -8.330 1.00 93.00 71 CYS A O 1
ATOM 575 N N . TRP A 1 72 ? 9.064 -6.696 -9.372 1.00 93.94 72 TRP A N 1
ATOM 576 C CA . TRP A 1 72 ? 8.981 -6.087 -10.692 1.00 93.94 72 TRP A CA 1
ATOM 577 C C . TRP A 1 72 ? 7.511 -5.866 -11.018 1.00 93.94 72 TRP A C 1
ATOM 579 O O . TRP A 1 72 ? 6.733 -6.819 -10.977 1.00 93.94 72 TRP A O 1
ATOM 589 N N . ALA A 1 73 ? 7.149 -4.650 -11.408 1.00 94.56 73 ALA A N 1
ATOM 590 C CA . ALA A 1 73 ? 5.798 -4.303 -11.831 1.00 94.56 73 ALA A CA 1
ATOM 591 C C . ALA A 1 73 ? 5.785 -3.829 -13.286 1.00 94.56 73 ALA A C 1
ATOM 593 O O . ALA A 1 73 ? 6.773 -3.297 -13.795 1.00 94.56 73 ALA A O 1
ATOM 594 N N . LYS A 1 74 ? 4.668 -4.027 -13.984 1.00 92.12 74 LYS A N 1
ATOM 595 C CA . LYS A 1 74 ? 4.495 -3.588 -15.370 1.00 92.12 74 LYS A CA 1
ATOM 596 C C . LYS A 1 74 ? 3.224 -2.768 -15.522 1.00 92.12 74 LYS A C 1
ATOM 598 O O . LYS A 1 74 ? 2.128 -3.250 -15.256 1.00 92.12 74 LYS A O 1
ATOM 603 N N . MET A 1 75 ? 3.368 -1.567 -16.068 1.00 88.94 75 MET A N 1
ATOM 604 C CA . MET A 1 75 ? 2.241 -0.770 -16.554 1.00 88.94 75 MET A CA 1
ATOM 605 C C . MET A 1 75 ? 2.146 -0.825 -18.078 1.00 88.94 75 MET A C 1
ATOM 607 O O . MET A 1 75 ? 3.069 -1.264 -18.761 1.00 88.94 75 MET A O 1
ATOM 611 N N . ALA A 1 76 ? 1.031 -0.351 -18.635 1.00 83.50 76 ALA A N 1
ATOM 612 C CA . ALA A 1 76 ? 0.832 -0.308 -20.083 1.00 83.50 76 ALA A CA 1
ATOM 613 C C . ALA A 1 76 ? 1.914 0.526 -20.798 1.00 83.50 76 ALA A C 1
ATOM 615 O O . ALA A 1 76 ? 2.472 0.098 -21.809 1.00 83.50 76 ALA A O 1
ATOM 616 N N . THR A 1 77 ? 2.238 1.696 -20.246 1.00 81.69 77 THR A N 1
ATOM 617 C CA . THR A 1 77 ? 3.154 2.678 -20.846 1.00 81.69 77 THR A CA 1
ATOM 618 C C . THR A 1 77 ? 4.595 2.563 -20.346 1.00 81.69 77 THR A C 1
ATOM 620 O O . THR A 1 77 ? 5.481 3.226 -20.890 1.00 81.69 77 THR A O 1
ATOM 623 N N . TRP A 1 78 ? 4.851 1.730 -19.331 1.00 82.81 78 TRP A N 1
ATOM 624 C CA . TRP A 1 78 ? 6.176 1.546 -18.736 1.00 82.81 78 TRP A CA 1
ATOM 625 C C . TRP A 1 78 ? 6.705 0.137 -19.039 1.00 82.81 78 TRP A C 1
ATOM 627 O O . TRP A 1 78 ? 5.938 -0.820 -19.177 1.00 82.81 78 TRP A O 1
ATOM 637 N N . PRO A 1 79 ? 8.027 -0.036 -19.193 1.00 87.31 79 PRO A N 1
ATOM 638 C CA . PRO A 1 79 ? 8.616 -1.370 -19.181 1.00 87.31 79 PRO A CA 1
ATOM 639 C C . PRO A 1 79 ? 8.420 -2.048 -17.811 1.00 87.31 79 PRO A C 1
ATOM 641 O O . PRO A 1 79 ? 7.870 -1.458 -16.887 1.00 87.31 79 PRO A O 1
ATOM 644 N N . TRP A 1 80 ? 8.901 -3.287 -17.667 1.00 90.88 80 TRP A N 1
ATOM 645 C CA . TRP A 1 80 ? 9.047 -3.879 -16.335 1.00 90.88 80 TRP A CA 1
ATOM 646 C C . TRP A 1 80 ? 9.917 -2.965 -15.470 1.00 90.88 80 TRP A C 1
ATOM 648 O O . TRP A 1 80 ? 11.026 -2.610 -15.862 1.00 90.88 80 TRP A O 1
ATOM 658 N N . TRP A 1 81 ? 9.415 -2.565 -14.316 1.00 92.56 81 TRP A N 1
ATOM 659 C CA . TRP A 1 81 ? 10.036 -1.557 -13.475 1.00 92.56 81 TRP A CA 1
ATOM 660 C C . TRP A 1 81 ? 10.304 -2.129 -12.080 1.00 92.56 81 TRP A C 1
ATOM 662 O O . TRP A 1 81 ? 9.452 -2.864 -11.571 1.00 92.56 81 TRP A O 1
ATOM 672 N N . PRO A 1 82 ? 11.481 -1.869 -11.483 1.00 92.56 82 PRO A N 1
ATOM 673 C CA . PRO A 1 82 ? 11.754 -2.255 -10.104 1.00 92.56 82 PRO A CA 1
ATOM 674 C C . PRO A 1 82 ? 10.898 -1.398 -9.168 1.00 92.56 82 PRO A C 1
ATOM 676 O O . PRO A 1 82 ? 10.868 -0.181 -9.311 1.00 92.56 82 PRO A O 1
ATOM 679 N N . ALA A 1 83 ? 10.190 -2.026 -8.238 1.00 94.38 83 ALA A N 1
ATOM 680 C CA . ALA A 1 83 ? 9.175 -1.355 -7.435 1.00 94.38 83 ALA A CA 1
ATOM 681 C C . ALA A 1 83 ? 9.041 -1.989 -6.043 1.00 94.38 83 ALA A C 1
ATOM 683 O O . ALA A 1 83 ? 9.592 -3.065 -5.775 1.00 94.38 83 ALA A O 1
ATOM 684 N N . LEU A 1 84 ? 8.272 -1.339 -5.174 1.00 94.62 84 LEU A N 1
ATOM 685 C CA . LEU A 1 84 ? 7.788 -1.897 -3.916 1.00 94.62 84 LEU A CA 1
ATOM 686 C C . LEU A 1 84 ? 6.312 -2.264 -4.052 1.00 94.62 84 LEU A C 1
ATOM 688 O O . LEU A 1 84 ? 5.514 -1.497 -4.575 1.00 94.62 84 LEU A O 1
ATOM 692 N N . LEU A 1 85 ? 5.963 -3.455 -3.590 1.00 95.25 85 LEU A N 1
ATOM 693 C CA . LEU A 1 85 ? 4.601 -3.949 -3.469 1.00 95.25 85 LEU A CA 1
ATOM 694 C C . LEU A 1 85 ? 4.194 -3.868 -1.997 1.00 95.25 85 LEU A C 1
ATOM 696 O O . LEU A 1 85 ? 4.884 -4.445 -1.156 1.00 95.25 85 LEU A O 1
ATOM 700 N N . THR A 1 86 ? 3.066 -3.229 -1.698 1.00 95.38 86 THR A N 1
ATOM 701 C CA . THR A 1 86 ? 2.474 -3.260 -0.356 1.00 95.38 86 THR A CA 1
ATOM 702 C C . THR A 1 86 ? 1.755 -4.588 -0.143 1.00 95.38 86 THR A C 1
ATOM 704 O O . THR A 1 86 ? 0.787 -4.918 -0.833 1.00 95.38 86 THR A O 1
ATOM 707 N N . ILE A 1 87 ? 2.231 -5.359 0.826 1.00 94.88 87 ILE A N 1
ATOM 708 C CA . ILE A 1 87 ? 1.561 -6.543 1.341 1.00 94.88 87 ILE A CA 1
ATOM 709 C C . ILE A 1 87 ? 0.593 -6.119 2.438 1.00 94.88 87 ILE A C 1
ATOM 711 O O . ILE A 1 87 ? 0.915 -5.295 3.290 1.00 94.88 87 ILE A O 1
ATOM 715 N N . ARG A 1 88 ? -0.598 -6.708 2.387 1.00 96.25 88 ARG A N 1
ATOM 716 C CA . ARG A 1 88 ? -1.694 -6.523 3.334 1.00 96.25 88 ARG A CA 1
ATOM 717 C C . ARG A 1 88 ? -1.980 -7.856 4.008 1.00 96.25 88 ARG A C 1
ATOM 719 O O . ARG A 1 88 ? -1.869 -8.900 3.360 1.00 96.25 88 ARG A O 1
ATOM 726 N N . SER A 1 89 ? -2.356 -7.830 5.280 1.00 96.38 89 SER A N 1
ATOM 727 C CA . SER A 1 89 ? -2.808 -9.018 6.007 1.00 96.38 89 SER A CA 1
ATOM 728 C C . SER A 1 89 ? -4.328 -8.994 6.208 1.00 96.38 89 SER A C 1
ATOM 730 O O . SER A 1 89 ? -4.946 -7.927 6.193 1.00 96.38 89 SER A O 1
ATOM 732 N N . PRO A 1 90 ? -4.975 -10.160 6.354 1.00 97.44 90 PRO A N 1
ATOM 733 C CA . PRO A 1 90 ? -6.387 -10.195 6.703 1.00 97.44 90 PRO A CA 1
ATOM 734 C C . PRO A 1 90 ? -6.586 -9.808 8.172 1.00 97.44 90 PRO A C 1
ATOM 736 O O . PRO A 1 90 ? -5.893 -10.329 9.044 1.00 97.44 90 PRO A O 1
ATOM 739 N N . GLY A 1 91 ? -7.544 -8.924 8.445 1.00 96.44 91 GLY A N 1
ATOM 740 C CA . GLY A 1 91 ? -7.970 -8.574 9.803 1.00 96.44 91 GLY A CA 1
ATOM 741 C C . GLY A 1 91 ? -9.099 -9.461 10.327 1.00 96.44 91 GLY A C 1
ATOM 742 O O . GLY A 1 91 ? -9.246 -9.635 11.532 1.00 96.44 91 GLY A O 1
ATOM 743 N N . THR A 1 92 ? -9.869 -10.081 9.428 1.00 96.69 92 THR A N 1
ATOM 744 C CA . THR A 1 92 ? -10.954 -11.010 9.774 1.00 96.69 92 THR A CA 1
ATOM 745 C C . THR A 1 92 ? -10.924 -12.273 8.907 1.00 96.69 92 THR A C 1
ATOM 747 O O . THR A 1 92 ? -10.206 -12.362 7.906 1.00 96.69 92 THR A O 1
ATOM 750 N N . SER A 1 93 ? -11.734 -13.275 9.261 1.00 96.38 93 SER A N 1
ATOM 751 C CA . SER A 1 93 ? -11.905 -14.491 8.451 1.00 96.38 93 SER A CA 1
ATOM 752 C C . SER A 1 93 ? -12.532 -14.209 7.080 1.00 96.38 93 SER A C 1
ATOM 754 O O . SER A 1 93 ? -12.163 -14.850 6.096 1.00 96.38 93 SER A O 1
ATOM 756 N N . ILE A 1 94 ? -13.442 -13.233 7.004 1.00 96.69 94 ILE A N 1
ATOM 757 C CA . ILE A 1 94 ? -14.027 -12.740 5.750 1.00 96.69 94 ILE A CA 1
ATOM 758 C C . ILE A 1 94 ? -12.960 -11.984 4.951 1.00 96.69 94 ILE A C 1
ATOM 760 O O . ILE A 1 94 ? -12.763 -12.272 3.772 1.00 96.69 94 ILE A O 1
ATOM 764 N N . GLY A 1 95 ? -12.176 -11.130 5.612 1.00 97.62 95 GLY A N 1
ATOM 765 C CA . GLY A 1 95 ? -11.046 -10.432 4.999 1.00 97.62 95 GLY A CA 1
ATOM 766 C C . GLY A 1 95 ? -10.015 -11.371 4.385 1.00 97.62 95 GLY A C 1
ATOM 767 O O . GLY A 1 95 ? -9.482 -11.092 3.316 1.00 97.62 95 GLY A O 1
ATOM 768 N N . ALA A 1 96 ? -9.783 -12.543 4.981 1.00 97.25 96 ALA A N 1
ATOM 769 C CA . ALA A 1 96 ? -8.919 -13.566 4.392 1.00 97.25 96 ALA A CA 1
ATOM 770 C C . ALA A 1 96 ? -9.453 -14.128 3.066 1.00 97.25 96 ALA A C 1
ATOM 772 O O . ALA A 1 96 ? -8.657 -14.517 2.208 1.00 97.25 96 ALA A O 1
ATOM 773 N N . GLN A 1 97 ? -10.773 -14.187 2.888 1.00 97.56 97 GLN A N 1
ATOM 774 C CA . GLN A 1 97 ? -11.394 -14.589 1.625 1.00 97.56 97 GLN A CA 1
ATOM 775 C C . GLN A 1 97 ? -11.329 -13.440 0.618 1.00 97.56 97 GLN A C 1
ATOM 777 O O . GLN A 1 97 ? -10.826 -13.638 -0.488 1.00 97.56 97 GLN A O 1
ATOM 782 N N . ASN A 1 98 ? -11.724 -12.234 1.029 1.00 97.69 98 ASN A N 1
ATOM 783 C CA . ASN A 1 98 ? -11.709 -11.040 0.184 1.00 97.69 98 ASN A CA 1
ATOM 784 C C . ASN A 1 98 ? -10.297 -10.739 -0.346 1.00 97.69 98 ASN A C 1
ATOM 786 O O . ASN A 1 98 ? -10.098 -10.603 -1.551 1.00 97.69 98 ASN A O 1
ATOM 790 N N . LEU A 1 99 ? -9.277 -10.790 0.515 1.00 95.88 99 LEU A N 1
ATOM 791 C CA . LEU A 1 99 ? -7.880 -10.554 0.138 1.00 95.88 99 LEU A CA 1
ATOM 792 C C . LEU A 1 99 ? -7.349 -11.562 -0.899 1.00 95.88 99 LEU A C 1
ATOM 794 O O . LEU A 1 99 ? -6.480 -11.235 -1.716 1.00 95.88 99 LEU A O 1
ATOM 798 N N . ARG A 1 100 ? -7.855 -12.803 -0.899 1.00 94.81 100 ARG A N 1
ATOM 799 C CA . ARG A 1 100 ? -7.495 -13.794 -1.928 1.00 94.81 100 ARG A CA 1
ATOM 800 C C . ARG A 1 100 ? -8.067 -13.418 -3.292 1.00 94.81 100 ARG A C 1
ATOM 802 O O . ARG A 1 100 ? -7.377 -13.626 -4.290 1.00 94.81 100 ARG A O 1
ATOM 809 N N . LEU A 1 101 ? -9.280 -12.866 -3.313 1.00 95.81 101 LEU A N 1
ATOM 810 C CA . LEU A 1 101 ? -10.011 -12.481 -4.523 1.00 95.81 101 LEU A CA 1
ATOM 811 C C . LEU A 1 101 ? -9.508 -11.177 -5.146 1.00 95.81 101 LEU A C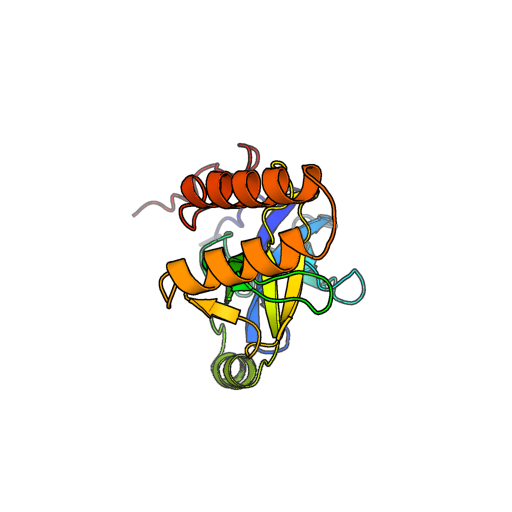 1
ATOM 813 O O . LEU A 1 101 ? -9.711 -10.966 -6.337 1.00 95.81 101 LEU A O 1
ATOM 817 N N . GLU A 1 102 ? -8.821 -10.337 -4.374 1.00 94.69 102 GLU A N 1
ATOM 818 C CA . GLU A 1 102 ? -8.242 -9.088 -4.866 1.00 94.69 102 GLU A CA 1
ATOM 819 C C . GLU A 1 102 ? -7.399 -9.303 -6.120 1.00 94.69 102 GLU A C 1
ATOM 821 O O . GLU A 1 102 ? -6.444 -10.073 -6.107 1.00 94.69 102 GLU A O 1
ATOM 826 N N . GLU A 1 103 ? -7.696 -8.619 -7.216 1.00 95.81 103 GLU A N 1
ATOM 827 C CA . GLU A 1 103 ? -6.898 -8.749 -8.440 1.00 95.81 103 GLU A CA 1
ATOM 828 C C . GLU A 1 103 ? -5.837 -7.664 -8.569 1.00 95.81 103 GLU A C 1
ATOM 830 O O . GLU A 1 103 ? -4.916 -7.802 -9.377 1.00 95.81 103 GLU A O 1
ATOM 835 N N . ASN A 1 104 ? -5.944 -6.599 -7.779 1.00 95.75 104 ASN A N 1
ATOM 836 C CA . ASN A 1 104 ? -5.044 -5.462 -7.828 1.00 95.75 104 ASN A CA 1
ATOM 837 C C . ASN A 1 104 ? -4.255 -5.349 -6.529 1.00 95.75 104 ASN A C 1
ATOM 839 O O . ASN A 1 104 ? -4.744 -5.645 -5.443 1.00 95.75 104 ASN A O 1
ATOM 843 N N . LEU A 1 105 ? -3.010 -4.916 -6.656 1.00 96.00 105 LEU A N 1
ATOM 844 C CA . LEU A 1 105 ? -2.108 -4.697 -5.542 1.00 96.00 105 LEU A CA 1
ATOM 845 C C . LEU A 1 105 ? -1.495 -3.302 -5.647 1.00 96.00 105 LEU A C 1
ATOM 847 O O . LEU A 1 105 ? -1.206 -2.841 -6.752 1.00 96.00 105 LEU A O 1
ATOM 851 N N . LEU A 1 106 ? -1.288 -2.645 -4.510 1.00 96.50 106 LEU A N 1
ATOM 852 C CA . LEU A 1 106 ? -0.691 -1.316 -4.454 1.00 96.50 106 LEU A CA 1
ATOM 853 C C . LEU A 1 106 ? 0.824 -1.395 -4.676 1.00 96.50 106 LEU A C 1
ATOM 855 O O . LEU A 1 106 ? 1.525 -2.147 -3.996 1.00 96.50 106 LEU A O 1
ATOM 859 N N . VAL A 1 107 ? 1.321 -0.618 -5.637 1.00 96.12 107 VAL A N 1
ATOM 860 C CA . VAL A 1 107 ? 2.726 -0.599 -6.050 1.00 96.12 107 VAL A CA 1
ATOM 861 C C . VAL A 1 107 ? 3.282 0.823 -5.988 1.00 96.12 107 VAL A C 1
ATOM 863 O O . VAL A 1 107 ? 2.673 1.733 -6.544 1.00 96.12 107 VAL A O 1
ATOM 866 N N . ASP A 1 108 ? 4.462 0.989 -5.387 1.00 95.19 108 ASP A N 1
ATOM 867 C CA . ASP A 1 108 ? 5.304 2.191 -5.441 1.00 95.19 108 ASP A CA 1
ATOM 868 C C . ASP A 1 108 ? 6.458 1.993 -6.437 1.00 95.19 108 ASP A C 1
ATOM 870 O O . ASP A 1 108 ? 7.289 1.094 -6.289 1.00 95.19 108 ASP A O 1
ATOM 874 N N . PHE A 1 109 ? 6.509 2.838 -7.470 1.00 93.56 109 PHE A N 1
ATOM 875 C CA . PHE A 1 109 ? 7.460 2.729 -8.576 1.00 93.56 109 PHE A CA 1
ATOM 876 C C . PHE A 1 109 ? 8.832 3.362 -8.311 1.00 93.56 109 PHE A C 1
ATOM 878 O O . PHE A 1 109 ? 9.696 3.261 -9.183 1.00 93.56 109 PHE A O 1
ATOM 885 N N . LEU A 1 110 ? 9.080 3.987 -7.154 1.00 91.44 110 LEU A N 1
ATOM 886 C CA . LEU A 1 110 ? 10.398 4.554 -6.814 1.00 91.44 110 LEU A CA 1
ATOM 887 C C . LEU A 1 110 ? 10.962 5.491 -7.904 1.00 91.44 110 LEU A C 1
ATOM 889 O O . LEU A 1 110 ? 12.164 5.534 -8.164 1.00 91.44 110 LEU A O 1
ATOM 893 N N . ASP A 1 111 ? 10.097 6.229 -8.597 1.00 89.44 111 ASP A N 1
ATOM 894 C CA . ASP A 1 111 ? 10.489 7.150 -9.670 1.00 89.44 111 ASP A CA 1
ATOM 895 C C . ASP A 1 111 ? 10.990 8.504 -9.132 1.00 89.44 111 ASP A C 1
ATOM 897 O O . ASP A 1 111 ? 11.569 9.300 -9.881 1.00 89.44 111 ASP A O 1
ATOM 901 N N . LYS A 1 112 ? 10.800 8.747 -7.828 1.00 90.94 112 LYS A N 1
ATOM 902 C CA . LYS A 1 112 ? 11.258 9.914 -7.059 1.00 90.94 112 LYS A CA 1
ATOM 903 C C . LYS A 1 112 ? 11.879 9.489 -5.728 1.00 90.94 112 LYS A C 1
ATOM 905 O O . LYS A 1 112 ? 11.522 8.455 -5.168 1.00 90.94 112 LYS A O 1
ATOM 910 N N . ALA A 1 113 ? 12.787 10.311 -5.199 1.00 87.62 113 ALA A N 1
ATOM 911 C CA . ALA A 1 113 ? 13.378 10.074 -3.882 1.00 87.62 113 ALA A CA 1
ATOM 912 C C . ALA A 1 113 ? 12.325 10.264 -2.787 1.00 87.62 113 ALA A C 1
ATOM 914 O O . ALA A 1 113 ? 12.164 9.407 -1.918 1.00 87.62 113 ALA A O 1
ATOM 915 N N . GLU A 1 114 ? 11.594 11.379 -2.861 1.00 86.00 114 GLU A N 1
ATOM 916 C CA . GLU A 1 114 ? 10.620 11.768 -1.853 1.00 86.00 114 GLU A CA 1
ATOM 917 C C . GLU A 1 114 ? 9.335 10.962 -2.011 1.00 86.00 114 GLU A C 1
ATOM 919 O O . GLU A 1 114 ? 8.645 11.076 -3.024 1.00 86.00 114 GLU A O 1
ATOM 924 N N . PHE A 1 115 ? 8.988 10.201 -0.975 1.00 84.69 115 PHE A N 1
ATOM 925 C CA . PHE A 1 115 ? 7.821 9.322 -0.957 1.00 84.69 115 PHE A CA 1
ATOM 926 C C . PHE A 1 115 ? 6.508 9.993 -1.417 1.00 84.69 115 PHE A C 1
ATOM 928 O O . PHE A 1 115 ? 5.864 9.443 -2.309 1.00 84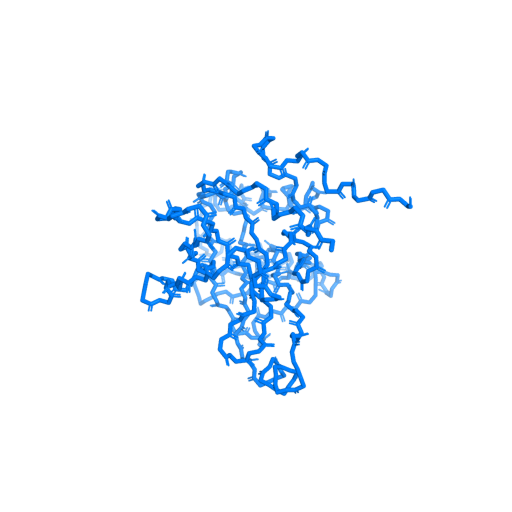.69 115 PHE A O 1
ATOM 935 N N . PRO A 1 116 ? 6.137 11.213 -0.962 1.00 85.00 116 PRO A N 1
ATOM 936 C CA . PRO A 1 116 ? 4.892 11.856 -1.401 1.00 85.00 116 PRO A CA 1
ATOM 937 C C . PRO A 1 116 ? 4.857 12.218 -2.892 1.00 85.00 116 PRO A C 1
ATOM 939 O O . PRO A 1 116 ? 3.792 12.497 -3.435 1.00 85.00 116 PRO A O 1
ATOM 942 N N . LYS A 1 117 ? 6.019 12.267 -3.554 1.00 88.69 117 LYS A N 1
ATOM 943 C CA . LYS A 1 117 ? 6.136 12.578 -4.983 1.00 88.69 117 LYS A CA 1
ATOM 944 C C . LYS A 1 117 ? 6.222 11.325 -5.849 1.00 88.69 117 LYS A C 1
ATOM 946 O O . LYS A 1 117 ? 6.204 11.456 -7.072 1.00 88.69 117 LYS A O 1
ATOM 951 N N . ARG A 1 118 ? 6.372 10.143 -5.244 1.00 90.75 118 ARG A N 1
ATOM 952 C CA . ARG A 1 118 ? 6.471 8.886 -5.982 1.00 90.75 118 ARG A CA 1
ATOM 953 C C . ARG A 1 118 ? 5.143 8.541 -6.625 1.00 90.75 118 ARG A C 1
ATOM 955 O O . ARG A 1 118 ? 4.069 8.763 -6.064 1.00 90.75 118 ARG A O 1
ATOM 962 N N . PHE A 1 119 ? 5.230 7.953 -7.804 1.00 92.75 119 PHE A N 1
ATOM 963 C CA . PHE A 1 119 ? 4.088 7.395 -8.485 1.00 92.75 119 PHE A CA 1
ATOM 964 C C . PHE A 1 119 ? 3.707 6.061 -7.841 1.00 92.75 119 PHE A C 1
ATOM 966 O O . PHE A 1 119 ? 4.467 5.089 -7.889 1.00 92.75 119 PHE A O 1
ATOM 973 N N . ARG A 1 120 ? 2.515 6.026 -7.242 1.00 94.00 120 ARG A N 1
ATOM 974 C CA . ARG A 1 120 ? 1.965 4.855 -6.555 1.00 94.00 120 ARG A CA 1
ATOM 975 C C . ARG A 1 120 ? 0.561 4.574 -7.068 1.00 94.00 120 ARG A C 1
ATOM 977 O O . ARG A 1 120 ? -0.229 5.504 -7.235 1.00 94.00 120 ARG A O 1
ATOM 984 N N . CYS A 1 121 ? 0.261 3.318 -7.380 1.00 94.94 121 CYS A N 1
ATOM 985 C CA . CYS A 1 121 ? -1.047 2.947 -7.914 1.00 94.94 121 CYS A CA 1
ATOM 986 C C . CYS A 1 121 ? -1.365 1.457 -7.762 1.00 94.94 121 CYS A C 1
ATOM 988 O O . CYS A 1 121 ? -0.494 0.627 -7.498 1.00 94.94 121 CYS A O 1
ATOM 990 N N . TRP A 1 122 ? -2.635 1.125 -7.980 1.00 95.88 122 TRP A N 1
ATOM 991 C CA . TRP A 1 122 ? -3.132 -0.243 -8.047 1.00 95.88 122 TRP A CA 1
ATOM 992 C C . TRP A 1 122 ? -2.754 -0.904 -9.377 1.00 95.88 122 TRP A C 1
ATOM 994 O O . TRP A 1 122 ? -3.073 -0.404 -10.458 1.00 95.88 122 TRP A O 1
ATOM 1004 N N . VAL A 1 123 ? -2.086 -2.054 -9.303 1.00 96.50 123 VAL A N 1
ATOM 1005 C CA . VAL A 1 123 ? -1.599 -2.825 -10.453 1.00 96.50 123 VAL A CA 1
ATOM 1006 C C . VAL A 1 123 ? -2.125 -4.256 -10.378 1.00 96.50 123 VAL A C 1
ATOM 1008 O O . VAL A 1 123 ? -2.067 -4.894 -9.330 1.00 96.50 123 VAL A O 1
ATOM 1011 N N . LYS A 1 124 ? -2.594 -4.798 -11.510 1.00 96.31 124 LYS A N 1
ATOM 1012 C CA . LYS A 1 124 ? -3.060 -6.192 -11.592 1.00 96.31 124 LYS A CA 1
ATOM 1013 C C . LYS A 1 124 ? -1.977 -7.181 -11.151 1.00 96.31 124 LYS A C 1
ATOM 1015 O O . LYS A 1 124 ? -0.847 -7.098 -11.635 1.00 96.31 124 LYS A O 1
ATOM 1020 N N . LYS A 1 125 ? -2.348 -8.190 -10.354 1.00 94.75 125 LYS A N 1
ATOM 1021 C CA . LYS A 1 125 ? -1.480 -9.290 -9.887 1.00 94.75 125 LYS A CA 1
ATOM 1022 C C . LYS A 1 125 ? -0.689 -9.937 -11.028 1.00 94.75 125 LYS A C 1
ATOM 1024 O O . LYS A 1 125 ? 0.503 -10.184 -10.892 1.00 94.75 125 LYS A O 1
ATOM 1029 N N . SER A 1 126 ? -1.313 -10.130 -12.192 1.00 94.19 126 SER A N 1
ATOM 1030 C CA . SER A 1 126 ? -0.670 -10.710 -13.384 1.00 94.19 126 SER A CA 1
ATOM 1031 C C . SER A 1 126 ? 0.476 -9.866 -13.967 1.00 94.19 126 SER A C 1
ATOM 1033 O O . SER A 1 126 ? 1.257 -10.356 -14.780 1.00 94.19 126 SER A O 1
ATOM 1035 N N . ASN A 1 127 ? 0.569 -8.589 -13.590 1.00 95.31 127 ASN A N 1
ATOM 1036 C CA . ASN A 1 127 ? 1.607 -7.651 -14.010 1.00 95.31 127 ASN A CA 1
ATOM 1037 C C . ASN A 1 127 ? 2.655 -7.400 -12.916 1.00 95.31 127 ASN A C 1
ATOM 1039 O O . ASN A 1 127 ? 3.423 -6.442 -13.019 1.00 95.31 127 ASN A O 1
ATOM 1043 N N . ILE A 1 128 ? 2.701 -8.249 -11.890 1.00 94.44 128 ILE A N 1
ATOM 1044 C CA . ILE A 1 128 ? 3.656 -8.173 -10.788 1.00 94.44 128 ILE A CA 1
ATOM 1045 C C . ILE A 1 128 ? 4.368 -9.519 -10.676 1.00 94.44 128 ILE A C 1
ATOM 1047 O O . ILE A 1 128 ? 3.741 -10.573 -10.743 1.00 94.44 128 ILE A O 1
ATOM 1051 N N . VAL A 1 129 ? 5.689 -9.496 -10.507 1.00 93.00 129 VAL A N 1
ATOM 1052 C CA . VAL A 1 129 ? 6.474 -10.701 -10.211 1.00 93.00 129 VAL A CA 1
ATOM 1053 C C . VAL A 1 129 ? 7.489 -10.432 -9.096 1.00 93.00 129 VAL A C 1
ATOM 1055 O O . VAL A 1 129 ? 7.925 -9.287 -8.934 1.00 93.00 129 VAL A O 1
ATOM 1058 N N . PRO A 1 130 ? 7.907 -11.457 -8.330 1.00 90.94 130 PRO A N 1
ATOM 1059 C CA . PRO A 1 130 ? 8.920 -11.294 -7.289 1.00 90.94 130 PRO A CA 1
ATOM 1060 C C . PRO A 1 130 ? 10.212 -10.683 -7.839 1.00 90.94 130 PRO A C 1
ATOM 1062 O O . PRO A 1 130 ? 10.668 -11.063 -8.919 1.00 90.94 130 PRO A O 1
ATOM 1065 N N . TYR A 1 131 ? 10.853 -9.778 -7.096 1.00 88.38 131 TYR A N 1
ATOM 1066 C CA . TYR A 1 131 ? 12.041 -9.071 -7.598 1.00 88.38 131 TYR A CA 1
ATOM 1067 C C . TYR A 1 131 ? 13.221 -9.997 -7.940 1.00 88.38 131 TYR A C 1
ATOM 1069 O O . TYR A 1 131 ? 13.985 -9.734 -8.871 1.00 88.38 131 TYR A O 1
ATOM 1077 N N . GLN A 1 132 ? 13.353 -11.097 -7.196 1.00 83.31 132 GLN A N 1
ATOM 1078 C CA . GLN A 1 132 ? 14.382 -12.115 -7.417 1.00 83.31 132 GLN A CA 1
ATOM 1079 C C . GLN A 1 132 ? 14.109 -12.974 -8.659 1.00 83.31 132 GLN A C 1
ATOM 1081 O O . GLN A 1 132 ? 15.049 -13.513 -9.243 1.00 83.31 132 GLN A O 1
ATOM 1086 N N . SER A 1 133 ? 12.849 -13.084 -9.090 1.00 77.81 133 SER A N 1
ATOM 1087 C CA . SER A 1 133 ? 12.492 -13.893 -10.254 1.00 77.81 133 SER A CA 1
ATOM 1088 C C . SER A 1 133 ? 13.078 -13.278 -11.524 1.00 77.81 133 SER A C 1
ATOM 1090 O O . SER A 1 133 ? 12.803 -12.127 -11.859 1.00 77.81 133 SER A O 1
ATOM 1092 N N . ASP A 1 134 ? 13.936 -14.042 -12.204 1.00 73.81 134 ASP A N 1
ATOM 1093 C CA . ASP A 1 134 ? 14.479 -13.728 -13.531 1.00 73.81 134 ASP A CA 1
ATOM 1094 C C . ASP A 1 134 ? 14.942 -12.257 -13.705 1.00 73.81 134 ASP A C 1
ATOM 1096 O O . ASP A 1 134 ? 14.750 -11.608 -14.742 1.00 73.81 134 ASP A O 1
ATOM 1100 N N . LYS A 1 135 ? 15.560 -11.711 -12.641 1.00 77.00 135 LYS A N 1
ATOM 1101 C CA . LYS A 1 135 ? 15.957 -10.297 -12.498 1.00 77.00 135 LYS A CA 1
ATOM 1102 C C . LYS A 1 135 ? 16.759 -9.799 -13.700 1.00 77.00 135 LYS A C 1
ATOM 1104 O O . LYS A 1 135 ? 16.539 -8.695 -14.197 1.00 77.00 135 LYS A O 1
ATOM 1109 N N . VAL A 1 136 ? 17.693 -10.620 -14.181 1.00 78.62 136 VAL A N 1
ATOM 1110 C CA . VAL A 1 136 ? 18.568 -10.285 -15.312 1.00 78.62 136 VAL A CA 1
ATOM 1111 C C . VAL A 1 136 ? 17.755 -10.101 -16.590 1.00 78.62 136 VAL A C 1
ATOM 1113 O O . VAL A 1 136 ? 17.951 -9.117 -17.309 1.00 78.62 136 VAL A O 1
ATOM 1116 N N . THR A 1 137 ? 16.816 -11.002 -16.867 1.00 81.50 137 THR A N 1
ATOM 1117 C CA . THR A 1 137 ? 15.959 -10.917 -18.052 1.00 81.50 137 THR A CA 1
ATOM 1118 C C . THR A 1 137 ? 15.038 -9.714 -17.974 1.00 81.50 137 THR A C 1
ATOM 1120 O O . THR A 1 137 ? 14.906 -9.001 -18.969 1.00 81.50 137 THR A O 1
ATOM 1123 N N . LYS A 1 138 ? 14.464 -9.414 -16.803 1.00 83.06 138 LYS A N 1
ATOM 1124 C CA . LYS A 1 138 ? 13.639 -8.212 -16.624 1.00 83.06 138 LYS A CA 1
ATOM 1125 C C . LYS A 1 138 ? 14.440 -6.945 -16.878 1.00 83.06 138 LYS A C 1
ATOM 1127 O O . LYS A 1 138 ? 14.053 -6.178 -17.751 1.00 83.06 138 LYS A O 1
ATOM 1132 N N . ILE A 1 139 ? 15.620 -6.794 -16.270 1.00 80.62 139 ILE A N 1
ATOM 1133 C CA . ILE A 1 139 ? 16.522 -5.660 -16.547 1.00 80.62 139 ILE A CA 1
ATOM 1134 C C . ILE A 1 139 ? 16.815 -5.539 -18.050 1.00 80.62 139 ILE A C 1
ATOM 1136 O O . ILE A 1 139 ? 16.779 -4.437 -18.602 1.00 80.62 139 ILE A O 1
ATOM 1140 N N . ARG A 1 140 ? 17.092 -6.656 -18.736 1.00 79.94 140 ARG A N 1
ATOM 1141 C CA . ARG A 1 140 ? 17.342 -6.662 -20.187 1.00 79.94 140 ARG A CA 1
ATOM 1142 C C . ARG A 1 140 ? 16.115 -6.217 -20.985 1.00 79.94 140 ARG A C 1
ATOM 1144 O O . ARG A 1 140 ? 16.260 -5.380 -21.873 1.00 79.94 140 ARG A O 1
ATOM 1151 N N . GLN A 1 141 ? 14.927 -6.733 -20.669 1.00 81.25 141 GLN A N 1
ATOM 1152 C CA . GLN A 1 141 ? 13.662 -6.351 -21.312 1.00 81.25 141 GLN A CA 1
ATOM 1153 C C . GLN A 1 141 ? 13.345 -4.868 -21.100 1.00 81.25 141 GLN A C 1
ATOM 1155 O O . GLN A 1 141 ? 12.887 -4.184 -22.016 1.00 81.25 141 GLN A O 1
ATOM 1160 N N . THR A 1 142 ? 13.626 -4.359 -19.906 1.00 79.81 142 THR A N 1
ATOM 1161 C CA . THR A 1 142 ? 13.447 -2.955 -19.553 1.00 79.81 142 THR A CA 1
ATOM 1162 C C . THR A 1 142 ? 14.378 -2.070 -20.364 1.00 79.81 142 THR A C 1
ATOM 1164 O O . THR A 1 142 ? 13.911 -1.192 -21.090 1.00 79.81 142 THR A O 1
ATOM 1167 N N . LYS A 1 143 ? 15.682 -2.370 -20.352 1.00 79.88 143 LYS A N 1
ATOM 1168 C CA . LYS A 1 143 ? 16.684 -1.637 -21.135 1.00 79.88 143 LYS A CA 1
ATOM 1169 C C . LYS A 1 143 ? 16.395 -1.686 -22.638 1.00 79.88 143 LYS A C 1
ATOM 1171 O O . LYS A 1 143 ? 16.557 -0.675 -23.317 1.00 79.88 143 LYS A O 1
ATOM 1176 N N . SER A 1 144 ? 15.958 -2.828 -23.175 1.00 78.69 144 SER A N 1
ATOM 1177 C CA . SER A 1 144 ? 15.679 -2.980 -24.610 1.00 78.69 144 SER A CA 1
ATOM 1178 C C . SER A 1 144 ? 14.458 -2.177 -25.057 1.00 78.69 144 SER A C 1
ATOM 1180 O O . SER A 1 144 ? 14.532 -1.485 -26.073 1.00 78.69 144 SER A O 1
ATOM 1182 N N . LYS A 1 145 ? 13.361 -2.190 -24.284 1.00 75.94 145 LYS A N 1
ATOM 1183 C CA . LYS A 1 145 ? 12.207 -1.320 -24.545 1.00 75.94 145 LYS A CA 1
ATOM 1184 C C . LYS A 1 145 ? 12.591 0.147 -24.418 1.00 75.94 145 LYS A C 1
ATOM 1186 O O . LYS A 1 145 ? 12.239 0.919 -25.295 1.00 75.94 145 LYS A O 1
ATOM 1191 N N . MET A 1 146 ? 13.354 0.533 -23.398 1.00 73.94 146 MET A N 1
ATOM 1192 C CA . MET A 1 146 ? 13.783 1.926 -23.239 1.00 73.94 146 MET A CA 1
ATOM 1193 C C . MET A 1 146 ? 14.654 2.401 -24.398 1.00 73.94 146 MET A C 1
ATOM 1195 O O . MET A 1 146 ? 14.452 3.506 -24.867 1.00 73.94 146 MET A O 1
ATOM 1199 N N . LYS A 1 147 ? 15.540 1.564 -24.953 1.00 69.19 147 LYS A N 1
ATOM 1200 C CA . LYS A 1 147 ? 16.279 1.920 -26.178 1.00 69.19 147 LYS A CA 1
ATOM 1201 C C . LYS A 1 147 ? 15.365 2.199 -27.379 1.00 69.19 147 LYS A C 1
ATOM 1203 O O . LYS A 1 147 ? 15.722 3.016 -28.218 1.00 69.19 147 LYS A O 1
ATOM 1208 N N . ARG A 1 148 ? 14.199 1.542 -27.468 1.00 67.06 148 ARG A N 1
ATOM 1209 C CA . ARG A 1 148 ? 13.195 1.806 -28.518 1.00 67.06 148 ARG A CA 1
ATOM 1210 C C . ARG A 1 148 ? 12.420 3.111 -28.293 1.00 67.06 148 ARG A C 1
ATOM 1212 O O . ARG A 1 148 ? 11.931 3.681 -29.258 1.00 67.06 148 ARG A O 1
ATOM 1219 N N . TYR A 1 149 ? 12.328 3.587 -27.052 1.00 57.81 149 TYR A N 1
ATOM 1220 C CA . TYR A 1 149 ? 11.738 4.877 -26.685 1.00 57.81 149 TYR A CA 1
ATOM 1221 C C . TYR A 1 149 ? 12.872 5.875 -26.403 1.00 57.81 149 TYR A C 1
ATOM 1223 O O . TYR A 1 149 ? 13.318 5.987 -25.267 1.00 57.81 149 TYR A O 1
ATOM 1231 N N . GLN A 1 150 ? 13.375 6.549 -27.442 1.00 51.41 150 GLN A N 1
ATOM 1232 C CA . GLN A 1 150 ? 14.524 7.468 -27.376 1.00 51.41 150 GLN A CA 1
ATOM 1233 C C . GLN A 1 150 ? 14.541 8.346 -26.100 1.00 51.41 150 GLN A C 1
ATOM 1235 O O . GLN A 1 150 ? 13.587 9.076 -25.837 1.00 51.41 150 GLN A O 1
ATOM 1240 N N . GLY A 1 151 ? 15.632 8.293 -25.318 1.00 57.66 151 GLY A N 1
ATOM 1241 C CA . GLY A 1 151 ? 15.896 9.250 -24.233 1.00 57.66 151 GLY A CA 1
ATOM 1242 C C . GLY A 1 151 ? 16.824 8.750 -23.114 1.00 57.66 151 GLY A C 1
ATOM 1243 O O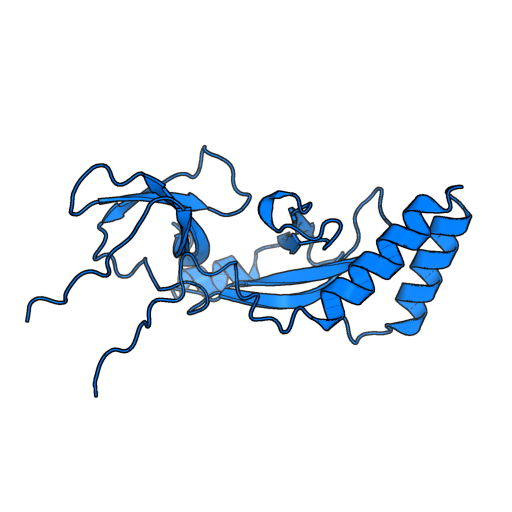 . GLY A 1 151 ? 16.469 7.857 -22.344 1.00 57.66 151 GLY A O 1
ATOM 1244 N N . ASP A 1 152 ? 17.986 9.394 -22.965 1.00 63.66 152 ASP A N 1
ATOM 1245 C CA . ASP A 1 152 ? 18.960 9.216 -21.866 1.00 63.66 152 ASP A CA 1
ATOM 1246 C C . ASP A 1 152 ? 18.323 9.378 -20.463 1.00 63.66 152 ASP A C 1
ATOM 1248 O O . ASP A 1 152 ? 18.620 8.632 -19.527 1.00 63.66 152 ASP A O 1
ATOM 1252 N N . ALA A 1 153 ? 17.337 10.273 -20.338 1.00 70.94 153 ALA A N 1
ATOM 1253 C CA . ALA A 1 153 ? 16.632 10.565 -19.087 1.00 70.94 153 ALA A CA 1
ATOM 1254 C C . ALA A 1 153 ? 15.944 9.342 -18.455 1.00 70.94 153 ALA A C 1
ATOM 1256 O O . ALA A 1 153 ? 16.014 9.150 -17.242 1.00 70.94 153 ALA A O 1
ATOM 1257 N N . ARG A 1 154 ? 15.317 8.472 -19.259 1.00 71.38 154 ARG A N 1
ATOM 1258 C CA . ARG A 1 154 ? 14.649 7.275 -18.727 1.00 71.38 154 ARG A CA 1
ATOM 1259 C C . ARG A 1 154 ? 15.662 6.266 -18.194 1.00 71.38 154 ARG A C 1
ATOM 1261 O O . ARG A 1 154 ? 15.425 5.659 -17.156 1.00 71.38 154 ARG A O 1
ATOM 1268 N N . SER A 1 155 ? 16.802 6.093 -18.869 1.00 74.31 155 SER A N 1
ATOM 1269 C CA . SER A 1 155 ? 17.859 5.174 -18.413 1.00 74.31 155 SER A CA 1
ATOM 1270 C C . SER A 1 155 ? 18.427 5.599 -17.059 1.00 74.31 155 SER A C 1
ATOM 1272 O O . SER A 1 155 ? 18.638 4.748 -16.195 1.00 74.31 155 SER A O 1
ATOM 1274 N N . LYS A 1 156 ? 18.584 6.912 -16.852 1.00 83.69 156 LYS A N 1
ATOM 1275 C CA . LYS A 1 156 ? 18.937 7.500 -15.554 1.00 83.69 156 LYS A CA 1
ATOM 1276 C C . LYS A 1 156 ? 17.865 7.228 -14.494 1.00 83.69 156 LYS A C 1
ATOM 1278 O O . LYS A 1 156 ? 18.213 6.797 -13.404 1.00 83.69 156 LYS A O 1
ATOM 1283 N N . GLN A 1 157 ? 16.579 7.373 -14.828 1.00 84.94 157 GLN A N 1
ATOM 1284 C CA . GLN A 1 157 ? 15.474 7.044 -13.911 1.00 84.94 157 GLN A CA 1
ATOM 1285 C C . GLN A 1 157 ? 15.445 5.565 -13.507 1.00 84.94 157 GLN A C 1
ATOM 1287 O O . GLN A 1 157 ? 15.176 5.261 -12.353 1.00 84.94 157 GLN A O 1
ATOM 1292 N N . LEU A 1 158 ? 15.748 4.637 -14.422 1.00 87.06 158 LEU A N 1
ATOM 1293 C CA . LEU A 1 158 ? 15.818 3.216 -14.071 1.00 87.06 158 LEU A CA 1
ATOM 1294 C C . LEU A 1 158 ? 16.981 2.934 -13.117 1.00 87.06 158 LEU A C 1
ATOM 1296 O O . LEU A 1 158 ? 16.811 2.192 -12.156 1.00 87.06 158 LEU A O 1
ATOM 1300 N N . ALA A 1 159 ? 18.164 3.490 -13.395 1.00 87.88 159 ALA A N 1
ATOM 1301 C CA . ALA A 1 159 ? 19.314 3.341 -12.507 1.00 87.88 159 ALA A CA 1
ATOM 1302 C C . ALA A 1 159 ? 19.003 3.908 -11.114 1.00 87.88 159 ALA A C 1
ATOM 1304 O O . ALA A 1 159 ? 19.240 3.232 -10.118 1.00 87.88 159 ALA A O 1
ATOM 1305 N N . PHE A 1 160 ? 18.374 5.081 -11.076 1.00 90.62 160 PHE A N 1
ATOM 1306 C CA . PHE A 1 160 ? 17.906 5.733 -9.861 1.00 90.62 160 PHE A CA 1
ATOM 1307 C C . PHE A 1 160 ? 16.895 4.881 -9.076 1.00 90.62 160 PHE A C 1
ATOM 1309 O O . PHE A 1 160 ? 17.082 4.654 -7.886 1.00 90.62 160 PHE A O 1
ATOM 1316 N N . ALA A 1 161 ? 15.870 4.326 -9.730 1.00 90.19 161 ALA A N 1
ATOM 1317 C CA . ALA A 1 161 ? 14.899 3.455 -9.065 1.00 90.19 161 ALA A CA 1
ATOM 1318 C C . ALA A 1 161 ? 15.552 2.173 -8.517 1.00 90.19 161 ALA A C 1
ATOM 1320 O O . ALA A 1 161 ? 15.220 1.721 -7.423 1.00 90.19 161 ALA A O 1
ATOM 1321 N N . ILE A 1 162 ? 16.514 1.591 -9.246 1.00 89.25 162 ILE A N 1
ATOM 1322 C CA . ILE A 1 162 ? 17.295 0.442 -8.759 1.00 89.25 162 ILE A CA 1
ATOM 1323 C C . ILE A 1 162 ? 18.110 0.825 -7.521 1.00 89.25 162 ILE A C 1
ATOM 1325 O O . ILE A 1 162 ? 18.173 0.025 -6.592 1.00 89.25 162 ILE A O 1
ATOM 1329 N N . GLU A 1 163 ? 18.725 2.008 -7.512 1.00 90.12 163 GLU A N 1
ATOM 1330 C CA . GLU A 1 163 ? 19.511 2.522 -6.389 1.00 90.12 163 GLU A CA 1
ATOM 1331 C C . GLU A 1 163 ? 18.636 2.741 -5.150 1.00 90.12 163 GLU A C 1
ATOM 1333 O O . GLU A 1 163 ? 18.943 2.191 -4.091 1.00 90.12 163 GLU A O 1
ATOM 1338 N N . LEU A 1 164 ? 17.494 3.422 -5.298 1.00 89.81 164 LEU A N 1
ATOM 1339 C CA . LEU A 1 164 ? 16.505 3.569 -4.225 1.00 89.81 164 LEU A CA 1
ATOM 1340 C C . LEU A 1 164 ? 16.067 2.206 -3.684 1.00 89.81 164 LEU A C 1
ATOM 1342 O O . LEU A 1 164 ? 16.065 1.976 -2.479 1.00 89.81 164 LEU A O 1
ATOM 1346 N N . LEU A 1 165 ? 15.800 1.245 -4.567 1.00 88.62 165 LEU A N 1
ATOM 1347 C CA . LEU A 1 165 ? 15.415 -0.098 -4.150 1.00 88.62 165 LEU A CA 1
ATOM 1348 C C . LEU A 1 165 ? 16.516 -0.815 -3.344 1.00 88.62 165 LEU A C 1
ATOM 1350 O O . LEU A 1 165 ? 16.215 -1.784 -2.647 1.00 88.62 165 LEU A O 1
ATOM 1354 N N . THR A 1 166 ? 17.790 -0.406 -3.422 1.00 85.06 166 THR A N 1
ATOM 1355 C CA . THR A 1 166 ? 18.847 -0.995 -2.579 1.00 85.06 166 THR A CA 1
ATOM 1356 C C . THR A 1 166 ? 18.755 -0.537 -1.127 1.00 85.06 166 THR A C 1
ATOM 1358 O O . THR A 1 166 ? 19.005 -1.355 -0.244 1.00 85.06 166 THR A O 1
ATOM 1361 N N . ILE A 1 167 ? 18.334 0.709 -0.893 1.00 82.50 167 ILE A N 1
ATOM 1362 C CA . ILE A 1 167 ? 18.172 1.294 0.445 1.00 82.50 167 ILE A CA 1
ATOM 1363 C C . ILE A 1 167 ? 16.780 1.054 1.040 1.00 82.50 167 ILE A C 1
ATOM 1365 O O . ILE A 1 167 ? 16.623 1.130 2.252 1.00 82.50 167 ILE A O 1
ATOM 1369 N N . CYS A 1 168 ? 15.781 0.712 0.221 1.00 77.00 168 CYS A N 1
ATOM 1370 C CA . CYS A 1 168 ? 14.500 0.209 0.712 1.00 77.00 168 CYS A CA 1
ATOM 1371 C C . CYS A 1 168 ? 14.694 -1.233 1.211 1.00 77.00 168 CYS A C 1
ATOM 1373 O O . CYS A 1 168 ? 14.900 -2.156 0.420 1.00 77.00 168 CYS A O 1
ATOM 1375 N N . ASP A 1 169 ? 14.626 -1.459 2.513 1.00 62.22 169 ASP A N 1
ATOM 1376 C CA . ASP A 1 169 ? 14.728 -2.777 3.158 1.00 62.22 169 ASP A CA 1
ATOM 1377 C C . ASP A 1 169 ? 13.355 -3.422 3.431 1.00 62.22 169 ASP A C 1
ATOM 1379 O O . ASP A 1 169 ? 13.276 -4.488 4.034 1.00 62.22 169 ASP A O 1
ATOM 1383 N N . GLY A 1 170 ? 12.273 -2.820 2.927 1.00 54.38 170 GLY A N 1
ATOM 1384 C CA . GLY A 1 170 ? 10.899 -3.220 3.249 1.00 54.38 170 GLY A CA 1
ATOM 1385 C C . GLY A 1 170 ? 10.368 -2.571 4.532 1.00 54.38 170 GLY A C 1
ATOM 1386 O O . GLY A 1 170 ? 9.176 -2.684 4.802 1.00 54.38 170 GLY A O 1
ATOM 1387 N N . GLN A 1 171 ? 11.222 -1.836 5.257 1.00 52.38 171 GLN A N 1
ATOM 1388 C CA . GLN A 1 171 ? 10.898 -0.983 6.397 1.00 52.38 171 GLN A CA 1
ATOM 1389 C C . GLN A 1 171 ? 11.264 0.462 6.053 1.00 52.38 171 GLN A C 1
ATOM 1391 O O . GLN A 1 171 ? 12.185 1.035 6.634 1.00 52.38 171 GLN A O 1
ATOM 1396 N N . GLU A 1 172 ? 10.588 1.066 5.069 1.00 51.03 172 GLU A N 1
ATOM 1397 C CA . GLU A 1 172 ? 10.845 2.474 4.751 1.00 51.03 172 GLU A CA 1
ATOM 1398 C C . GLU A 1 172 ? 10.679 3.341 6.007 1.00 51.03 172 GLU A C 1
ATOM 1400 O O . GLU A 1 172 ? 9.569 3.622 6.456 1.00 51.03 172 GLU A O 1
ATOM 1405 N N . LYS A 1 173 ? 11.809 3.758 6.589 1.00 46.53 173 LYS A N 1
ATOM 1406 C CA . LYS A 1 173 ? 11.843 4.709 7.693 1.00 46.53 173 LYS A CA 1
ATOM 1407 C C . LYS A 1 173 ? 11.555 6.076 7.104 1.00 46.53 173 LYS A C 1
ATOM 1409 O O . LYS A 1 173 ? 12.437 6.727 6.542 1.00 46.53 173 LYS A O 1
ATOM 1414 N N . PHE A 1 174 ? 10.299 6.485 7.198 1.00 48.59 174 PHE A N 1
ATOM 1415 C CA . PHE A 1 174 ? 9.900 7.836 6.845 1.00 48.59 174 PHE A CA 1
ATOM 1416 C C . PHE A 1 174 ? 10.672 8.851 7.694 1.00 48.59 174 PHE A C 1
ATOM 1418 O O . PHE A 1 174 ? 11.060 8.567 8.830 1.00 48.59 174 PHE A O 1
ATOM 1425 N N . SER A 1 175 ? 10.928 10.035 7.127 1.00 38.19 175 SER A N 1
ATOM 1426 C CA . SER A 1 175 ? 11.566 11.143 7.848 1.00 38.19 175 SER A CA 1
ATOM 1427 C C . SER A 1 175 ? 10.906 11.314 9.218 1.00 38.19 175 SER A C 1
ATOM 1429 O O . SER A 1 175 ? 9.680 11.328 9.264 1.00 38.19 175 SER A O 1
ATOM 1431 N N . GLN A 1 176 ? 11.730 11.416 10.271 1.00 40.59 176 GLN A N 1
ATOM 1432 C CA . GLN A 1 176 ? 11.477 11.303 11.726 1.00 40.59 176 GLN A CA 1
ATOM 1433 C C . GLN A 1 176 ? 10.304 12.114 12.331 1.00 40.59 176 GLN A C 1
ATOM 1435 O O . GLN A 1 176 ? 10.444 12.733 13.383 1.00 40.59 176 GLN A O 1
ATOM 1440 N N . VAL A 1 177 ? 9.126 12.114 11.723 1.00 36.38 177 VAL A N 1
ATOM 1441 C CA . VAL A 1 177 ? 7.920 12.693 12.319 1.00 36.38 177 VAL A CA 1
ATOM 1442 C C . VAL A 1 177 ? 7.180 11.642 13.153 1.00 36.38 177 VAL A C 1
ATOM 1444 O O . VAL A 1 177 ? 6.451 12.007 14.063 1.00 36.38 177 VAL A O 1
ATOM 1447 N N . CYS A 1 178 ? 7.432 10.343 12.940 1.00 41.28 178 CYS A N 1
ATOM 1448 C CA . CYS A 1 178 ? 6.610 9.289 13.539 1.00 41.28 178 CYS A CA 1
ATOM 1449 C C . CYS A 1 178 ? 7.393 8.012 13.920 1.00 41.28 178 CYS A C 1
ATOM 1451 O O . CYS A 1 178 ? 7.018 6.899 13.574 1.00 41.28 178 CYS A O 1
ATOM 1453 N N . THR A 1 179 ? 8.521 8.154 14.622 1.00 36.28 179 THR A N 1
ATOM 1454 C CA . THR A 1 179 ? 9.183 7.026 15.317 1.00 36.28 179 THR A CA 1
ATOM 1455 C C . THR A 1 179 ? 9.387 7.367 16.789 1.00 36.28 179 THR A C 1
ATOM 1457 O O . THR A 1 179 ? 10.507 7.319 17.294 1.00 36.28 179 THR A O 1
ATOM 1460 N N . ARG A 1 180 ? 8.323 7.799 17.473 1.00 39.09 180 ARG A N 1
ATOM 1461 C CA . ARG A 1 180 ? 8.308 7.802 18.938 1.00 39.09 180 ARG A CA 1
ATOM 1462 C C . ARG A 1 180 ? 7.729 6.467 19.379 1.00 39.09 180 ARG A C 1
ATOM 1464 O O . ARG A 1 180 ? 6.542 6.222 19.222 1.00 39.09 180 ARG A O 1
ATOM 1471 N N . ASP A 1 181 ? 8.652 5.615 19.794 1.00 36.09 181 ASP A N 1
ATOM 1472 C CA . ASP A 1 181 ? 8.524 4.305 20.417 1.00 36.09 181 ASP A CA 1
ATOM 1473 C C . ASP A 1 181 ? 7.098 3.879 20.812 1.00 36.09 181 ASP A C 1
ATOM 1475 O O . ASP A 1 181 ? 6.551 4.302 21.828 1.00 36.09 181 ASP A O 1
ATOM 1479 N N . PHE A 1 182 ? 6.539 2.933 20.052 1.00 37.22 182 PHE A N 1
ATOM 1480 C CA . PHE A 1 182 ? 5.520 2.009 20.553 1.00 37.22 182 PHE A CA 1
ATOM 1481 C C . PHE A 1 182 ? 6.209 0.963 21.441 1.00 37.22 182 PHE A C 1
ATOM 1483 O O . PHE A 1 182 ? 6.333 -0.203 21.075 1.00 37.22 182 PHE A O 1
ATOM 1490 N N . THR A 1 183 ? 6.731 1.374 22.595 1.00 33.75 183 THR A N 1
ATOM 1491 C CA . THR A 1 183 ? 7.238 0.449 23.614 1.00 33.75 183 THR A CA 1
ATOM 1492 C C . THR A 1 183 ? 6.219 0.350 24.742 1.00 33.75 183 THR A C 1
ATOM 1494 O O . THR A 1 183 ? 6.268 1.062 25.740 1.00 33.75 183 THR A O 1
ATOM 1497 N N . GLY A 1 184 ? 5.261 -0.562 24.570 1.00 30.27 184 GLY A N 1
ATOM 1498 C CA . GLY A 1 184 ? 4.487 -1.086 25.690 1.00 30.27 184 GLY A CA 1
ATOM 1499 C C . GLY A 1 184 ? 5.405 -1.930 26.571 1.00 30.27 184 GLY A C 1
ATOM 1500 O O . GLY A 1 184 ? 6.011 -2.890 26.094 1.00 30.27 184 GLY A O 1
ATOM 1501 N N . ALA A 1 185 ? 5.552 -1.520 27.828 1.00 30.73 185 ALA A N 1
ATOM 1502 C CA . ALA A 1 185 ? 6.301 -2.224 28.858 1.00 30.73 185 ALA A CA 1
ATOM 1503 C C . ALA A 1 185 ? 5.763 -3.651 29.088 1.00 30.73 185 ALA A C 1
ATOM 1505 O O . ALA A 1 185 ? 4.559 -3.891 28.979 1.00 30.73 185 ALA A O 1
ATOM 1506 N N . VAL A 1 186 ? 6.693 -4.561 29.400 1.00 33.53 186 VAL A N 1
ATOM 1507 C CA . VAL A 1 186 ? 6.459 -5.927 29.911 1.00 33.53 186 VAL A 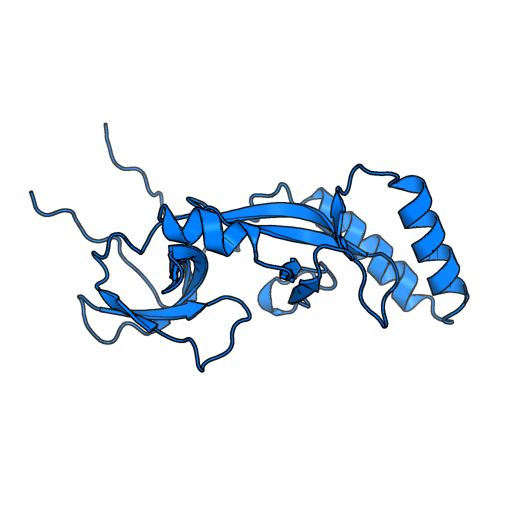CA 1
ATOM 1508 C C . VAL A 1 186 ? 5.730 -5.881 31.249 1.00 33.53 186 VAL A C 1
ATOM 1510 O O . VAL A 1 186 ? 6.098 -5.011 32.072 1.00 33.53 186 VAL A O 1
#